Protein AF-0000000071113810 (afdb_homodimer)

InterPro domains:
  IPR002912 ACT domain [PS51671] (4-79)
  IPR004789 Acetolactate synthase, small subunit [PTHR30239] (2-157)
  IPR004789 Acetolactate synthase, small subunit [TIGR00119] (1-157)
  IPR019455 Acetolactate synthase, small subunit, C-terminal [PF10369] (85-157)
  IPR027271 Acetolactate synthase/Transcription factor NikR, C-terminal 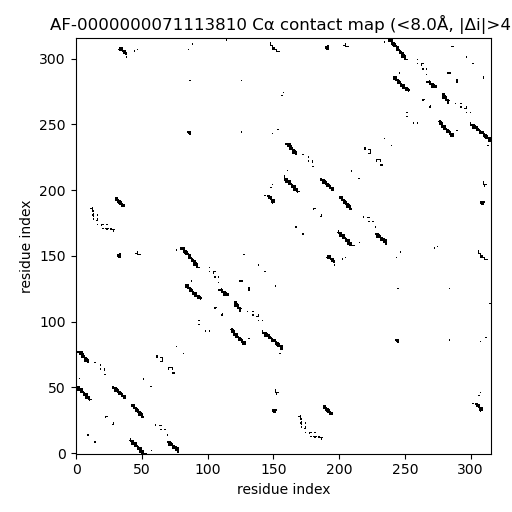[G3DSA:3.30.70.1150] (81-157)
  IPR039557 AHAS, ACT domain [cd04878] (3-75)
  IPR045865 ACT-like domain [SSF55021] (2-80)
  IPR045865 ACT-like domain [SSF55021] (80-158)
  IPR054480 Acetolactate synthase small subunit-like, ACT domain [PF22629] (10-73)

Secondary structure (DSSP, 8-state):
-EEEEEEEEE-STTHHHHHHHHHHHTTPEEEEEEEEE-SSTTEEEEEEEEE-S-HHHHHHHHHHHHTSTTEEEEEE-TTS-B--BEEEEEEEE--HHHHHHHHHHHGGGT-EEEEEETTEEEEEEEE-HHHHHHHHHHHGGG-EEEEEE---B--B--/-EEEEEEEEE-STTHHHHHHHHHHHTTPEEEEEEEEE-SSTTEEEEEEEEE-S-HHHHHHHHHHHHTSTTEEEEEE-TTS-B--BEEEEEEEE--HHHHHHHHHHHGGGT-EEEEEETTEEEEEEEE-HHHHHHHHHHHGGG-EEEEEE---B--B--

Radius of gyration: 19.16 Å; Cα contacts (8 Å, |Δi|>4): 725; chains: 2; bounding box: 51×49×45 Å

Organism: Streptococcus pneumoniae serotype 4 (strain ATCC BAA-334 / TIGR4) (NCBI:txid170187)

pLDDT: mean 95.71, std 2.31, range [76.88, 98.12]

Structure (mmCIF, N/CA/C/O backbone):
data_AF-0000000071113810-model_v1
#
loop_
_entity.id
_entity.type
_entity.pdbx_description
1 polymer 'Acetolactate synthase small subunit'
#
loop_
_atom_site.group_PDB
_atom_site.id
_atom_site.type_symbol
_atom_site.label_atom_id
_atom_site.label_alt_id
_atom_site.label_comp_id
_atom_site.label_asym_id
_atom_site.label_entity_id
_atom_site.label_seq_id
_atom_site.pdbx_PDB_ins_code
_atom_site.Cartn_x
_atom_site.Cartn_y
_atom_site.Cartn_z
_atom_site.occupancy
_atom_site.B_iso_or_equiv
_atom_site.auth_seq_id
_atom_site.auth_comp_id
_atom_site.auth_asym_id
_atom_site.auth_atom_id
_atom_site.pdbx_PDB_model_num
ATOM 1 N N . MET A 1 1 ? 11.617 -7.539 16.812 1 94.88 1 MET A N 1
ATOM 2 C CA . MET A 1 1 ? 10.977 -6.289 17.219 1 94.88 1 MET A CA 1
ATOM 3 C C . MET A 1 1 ? 10.461 -5.527 16 1 94.88 1 MET A C 1
ATOM 5 O O . MET A 1 1 ? 11.219 -5.254 15.062 1 94.88 1 MET A O 1
ATOM 9 N N . ARG A 1 2 ? 9.266 -5.16 16.031 1 96.12 2 ARG A N 1
ATOM 10 C CA . ARG A 1 2 ? 8.594 -4.527 14.898 1 96.12 2 ARG A CA 1
ATOM 11 C C . ARG A 1 2 ? 8.883 -3.031 14.859 1 96.12 2 ARG A C 1
ATOM 13 O O . ARG A 1 2 ? 8.688 -2.33 15.852 1 96.12 2 ARG A O 1
ATOM 20 N N . ARG A 1 3 ? 9.391 -2.576 13.625 1 97.81 3 ARG A N 1
ATOM 21 C CA . ARG A 1 3 ? 9.672 -1.156 13.43 1 97.81 3 ARG A CA 1
ATOM 22 C C . ARG A 1 3 ? 8.945 -0.616 12.203 1 97.81 3 ARG A C 1
ATOM 24 O O . ARG A 1 3 ? 8.867 -1.287 11.172 1 97.81 3 ARG A O 1
ATOM 31 N N . MET A 1 4 ? 8.398 0.551 12.367 1 97.94 4 MET A N 1
ATOM 32 C CA . MET A 1 4 ? 7.801 1.266 11.242 1 97.94 4 MET A CA 1
ATOM 33 C C . MET A 1 4 ? 8.641 2.475 10.852 1 97.94 4 MET A C 1
ATOM 35 O O . MET A 1 4 ? 8.68 3.473 11.578 1 97.94 4 MET A O 1
ATOM 39 N N . LEU A 1 5 ? 9.281 2.328 9.68 1 98.06 5 LEU A N 1
ATOM 40 C CA . LEU A 1 5 ? 10.133 3.396 9.172 1 98.06 5 LEU A CA 1
ATOM 41 C C . LEU A 1 5 ? 9.477 4.094 7.98 1 98.06 5 LEU A C 1
ATOM 43 O O . LEU A 1 5 ? 8.844 3.441 7.145 1 98.06 5 LEU A O 1
ATOM 47 N N . THR A 1 6 ? 9.625 5.367 7.914 1 97.81 6 THR A N 1
ATOM 48 C CA . THR A 1 6 ? 9.242 6.164 6.754 1 97.81 6 THR A CA 1
ATOM 49 C C . THR A 1 6 ? 10.453 6.891 6.172 1 97.81 6 THR A C 1
ATOM 51 O O . THR A 1 6 ? 11.359 7.285 6.91 1 97.81 6 THR A O 1
ATOM 54 N N . ALA A 1 7 ? 10.438 7.027 4.836 1 97.62 7 ALA A N 1
ATOM 55 C CA . ALA A 1 7 ? 11.562 7.707 4.199 1 97.62 7 ALA A CA 1
ATOM 56 C C . ALA A 1 7 ? 11.109 8.477 2.963 1 97.62 7 ALA A C 1
ATOM 58 O O . ALA A 1 7 ? 10.18 8.055 2.27 1 97.62 7 ALA A O 1
ATOM 59 N N . LYS A 1 8 ? 11.719 9.547 2.75 1 97.75 8 LYS A N 1
ATOM 60 C CA . LYS A 1 8 ? 11.633 10.266 1.479 1 97.75 8 LYS A CA 1
ATOM 61 C C . LYS A 1 8 ? 12.883 10.023 0.63 1 97.75 8 LYS A C 1
ATOM 63 O O . LYS A 1 8 ? 14.008 10.156 1.116 1 97.75 8 LYS A O 1
ATOM 68 N N . LEU A 1 9 ? 12.633 9.617 -0.538 1 97.44 9 LEU A N 1
ATOM 69 C CA . LEU A 1 9 ? 13.711 9.273 -1.465 1 97.44 9 LEU A CA 1
ATOM 70 C C . LEU A 1 9 ? 13.57 10.055 -2.77 1 97.44 9 LEU A C 1
ATOM 72 O O . LEU A 1 9 ? 12.461 10.438 -3.152 1 97.44 9 LEU A O 1
ATOM 76 N N . GLN A 1 10 ? 14.703 10.234 -3.43 1 97.19 10 GLN A N 1
ATOM 77 C CA . GLN A 1 10 ? 14.609 10.703 -4.809 1 97.19 10 GLN A CA 1
ATOM 78 C C . GLN A 1 10 ? 13.828 9.711 -5.672 1 97.19 10 GLN A C 1
ATOM 80 O O . GLN A 1 10 ? 14 8.5 -5.543 1 97.19 10 GLN A O 1
ATOM 85 N N . ASN A 1 11 ? 13.008 10.305 -6.508 1 94.75 11 ASN A N 1
ATOM 86 C CA . ASN A 1 11 ? 12.195 9.477 -7.387 1 94.75 11 ASN A CA 1
ATOM 87 C C . ASN A 1 11 ? 12.914 9.172 -8.695 1 94.75 11 ASN A C 1
ATOM 89 O O . ASN A 1 11 ? 12.617 9.781 -9.727 1 94.75 11 ASN A O 1
ATOM 93 N N . ARG A 1 12 ? 13.781 8.156 -8.648 1 93.12 12 ARG A N 1
ATOM 94 C CA . ARG A 1 12 ? 14.578 7.73 -9.797 1 93.12 12 ARG A CA 1
ATOM 95 C C . ARG A 1 12 ? 14.727 6.215 -9.82 1 93.12 12 ARG A C 1
ATOM 97 O O . ARG A 1 12 ? 14.594 5.555 -8.789 1 93.12 12 ARG A O 1
ATOM 104 N N . SER A 1 13 ? 14.953 5.805 -11.016 1 91.25 13 SER A N 1
ATOM 105 C CA . SER A 1 13 ? 15.156 4.367 -11.188 1 91.25 13 SER A CA 1
ATOM 106 C C . SER A 1 13 ? 16.328 3.871 -10.336 1 91.25 13 SER A C 1
ATOM 108 O O . SER A 1 13 ? 17.359 4.535 -10.242 1 91.25 13 SER A O 1
ATOM 110 N N . GLY A 1 14 ? 16.094 2.826 -9.664 1 93.12 14 GLY A N 1
ATOM 111 C CA . GLY A 1 14 ? 17.188 2.182 -8.953 1 93.12 14 GLY A CA 1
ATOM 112 C C . GLY A 1 14 ? 17.234 2.551 -7.48 1 93.12 14 GLY A C 1
ATOM 113 O O . GLY A 1 14 ? 17.875 1.862 -6.684 1 93.12 14 GLY A O 1
ATOM 114 N N . VAL A 1 15 ? 16.578 3.592 -7.078 1 95.62 15 VAL A N 1
ATOM 115 C CA . VAL A 1 15 ? 16.672 4.09 -5.707 1 95.62 15 VAL A CA 1
ATOM 116 C C . VAL A 1 15 ? 16.016 3.092 -4.754 1 95.62 15 VAL A C 1
ATOM 118 O O . VAL A 1 15 ? 16.594 2.766 -3.709 1 95.62 15 VAL A O 1
ATOM 121 N N . LEU A 1 16 ? 14.867 2.574 -5.145 1 94.88 16 LEU A N 1
ATOM 122 C CA . LEU A 1 16 ? 14.203 1.592 -4.293 1 94.88 16 LEU A CA 1
ATOM 123 C C . LEU A 1 16 ? 15.094 0.369 -4.082 1 94.88 16 LEU A C 1
ATOM 125 O O . LEU A 1 16 ? 15.188 -0.154 -2.969 1 94.88 16 LEU A O 1
ATOM 129 N N . ASN A 1 17 ? 15.727 -0.07 -5.098 1 95.5 17 ASN A N 1
ATOM 130 C CA . ASN A 1 17 ? 16.562 -1.257 -5.016 1 95.5 17 ASN A CA 1
ATOM 131 C C . ASN A 1 17 ? 17.766 -1.029 -4.094 1 95.5 17 ASN A C 1
ATOM 133 O O . ASN A 1 17 ? 18.125 -1.906 -3.305 1 95.5 17 ASN A O 1
ATOM 137 N N . ARG A 1 18 ? 18.359 0.118 -4.234 1 95.38 18 ARG A N 1
ATOM 138 C CA . ARG A 1 18 ? 19.453 0.441 -3.328 1 95.38 18 ARG A CA 1
ATOM 139 C C . ARG A 1 18 ? 18.969 0.521 -1.886 1 95.38 18 ARG A C 1
ATOM 141 O O . ARG A 1 18 ? 19.625 0.034 -0.971 1 95.38 18 ARG A O 1
ATOM 148 N N . PHE A 1 19 ? 17.844 1.027 -1.694 1 96.5 19 PHE A N 1
ATOM 149 C CA . PHE A 1 19 ? 17.234 1.167 -0.375 1 96.5 19 PHE A CA 1
ATOM 150 C C . PHE A 1 19 ? 16.984 -0.199 0.251 1 96.5 19 PHE A C 1
ATOM 152 O O . PHE A 1 19 ? 17.422 -0.471 1.365 1 96.5 19 PHE A O 1
ATOM 159 N N . THR A 1 20 ? 16.312 -1.069 -0.488 1 95.69 20 THR A N 1
ATOM 160 C CA . THR A 1 20 ? 15.977 -2.387 0.049 1 95.69 20 THR A CA 1
ATOM 161 C C . THR A 1 20 ? 17.234 -3.262 0.132 1 95.69 20 THR A C 1
ATOM 163 O O . THR A 1 20 ? 17.25 -4.246 0.872 1 95.69 20 THR A O 1
ATOM 166 N N . GLY A 1 21 ? 18.234 -2.906 -0.62 1 96.38 21 GLY A N 1
ATOM 167 C CA . GLY A 1 21 ? 19.5 -3.619 -0.56 1 96.38 21 GLY A CA 1
ATOM 168 C C . GLY A 1 21 ? 20.141 -3.584 0.816 1 96.38 21 GLY A C 1
ATOM 169 O O . GLY A 1 21 ? 20.719 -4.578 1.267 1 96.38 21 GLY A O 1
ATOM 170 N N . VAL A 1 22 ? 20 -2.457 1.448 1 96.38 22 VAL A N 1
ATOM 171 C CA . VAL A 1 22 ? 20.562 -2.301 2.789 1 96.38 22 VAL A CA 1
ATOM 172 C C . VAL A 1 22 ? 19.906 -3.305 3.738 1 96.38 22 VAL A C 1
ATOM 174 O O . VAL A 1 22 ? 20.594 -3.934 4.551 1 96.38 22 VAL A O 1
ATOM 177 N N . LEU A 1 23 ? 18.609 -3.498 3.627 1 95.81 23 LEU A N 1
ATOM 178 C CA . LEU A 1 23 ? 17.859 -4.43 4.469 1 95.81 23 LEU A CA 1
ATOM 179 C C . LEU A 1 23 ? 18.219 -5.871 4.121 1 95.81 23 LEU A C 1
ATOM 181 O O . LEU A 1 23 ? 18.391 -6.703 5.012 1 95.81 23 LEU A O 1
ATOM 185 N N . SER A 1 24 ? 18.328 -6.086 2.85 1 95.31 24 SER A N 1
ATOM 186 C CA . SER A 1 24 ? 18.609 -7.434 2.373 1 95.31 24 SER A CA 1
ATOM 187 C C . SER A 1 24 ? 19.969 -7.918 2.863 1 95.31 24 SER A C 1
ATOM 189 O O . SER A 1 24 ? 20.109 -9.055 3.318 1 95.31 24 SER A O 1
ATOM 191 N N . ARG A 1 25 ? 21.016 -7.109 2.84 1 95.06 25 ARG A N 1
ATOM 192 C CA . ARG A 1 25 ? 22.359 -7.465 3.256 1 95.06 25 ARG A CA 1
ATOM 193 C C . ARG A 1 25 ? 22.406 -7.797 4.746 1 95.06 25 ARG A C 1
ATOM 195 O O . ARG A 1 25 ? 23.234 -8.602 5.18 1 95.06 25 ARG A O 1
ATOM 202 N N . ARG A 1 26 ? 21.469 -7.262 5.445 1 94.38 26 ARG A N 1
ATOM 203 C CA . ARG A 1 26 ? 21.422 -7.477 6.887 1 94.38 26 ARG A CA 1
ATOM 204 C C . ARG A 1 26 ? 20.438 -8.586 7.25 1 94.38 26 ARG A C 1
ATOM 206 O O . ARG A 1 26 ? 20.219 -8.859 8.43 1 94.38 26 ARG A O 1
ATOM 213 N N . GLN A 1 27 ? 19.812 -9.141 6.219 1 94.81 27 GLN A N 1
ATOM 214 C CA . GLN A 1 27 ? 18.859 -10.234 6.379 1 94.81 27 GLN A CA 1
ATOM 215 C C . GLN A 1 27 ? 17.672 -9.812 7.254 1 94.81 27 GLN A C 1
ATOM 217 O O . GLN A 1 27 ? 17.219 -10.578 8.102 1 94.81 27 GLN A O 1
ATOM 222 N N . VAL A 1 28 ? 17.328 -8.578 7.09 1 94.5 28 VAL A N 1
ATOM 223 C CA . VAL A 1 28 ? 16.172 -8.047 7.809 1 94.5 28 VAL A CA 1
ATOM 224 C C . VAL A 1 28 ? 14.891 -8.398 7.059 1 94.5 28 VAL A C 1
ATOM 226 O O . VAL A 1 28 ? 14.797 -8.195 5.848 1 94.5 28 VAL A O 1
ATOM 229 N N . ASN A 1 29 ? 13.969 -8.883 7.797 1 91.31 29 ASN A N 1
ATOM 230 C CA . ASN A 1 29 ? 12.688 -9.234 7.199 1 91.31 29 ASN A CA 1
ATOM 231 C C . ASN A 1 29 ? 11.805 -8.008 7.004 1 91.31 29 ASN A C 1
ATOM 233 O O . ASN A 1 29 ? 11.672 -7.18 7.91 1 91.31 29 ASN A O 1
ATOM 237 N N . ILE A 1 30 ? 11.25 -7.922 5.836 1 94.5 30 ILE A N 1
ATOM 238 C CA . ILE A 1 30 ? 10.305 -6.859 5.523 1 94.5 30 ILE A CA 1
ATOM 239 C C . ILE A 1 30 ? 8.875 -7.398 5.586 1 94.5 30 ILE A C 1
ATOM 241 O O . ILE A 1 30 ? 8.516 -8.297 4.82 1 94.5 30 ILE A O 1
ATOM 245 N N . GLU A 1 31 ? 8.102 -6.867 6.422 1 92.56 31 GLU A N 1
ATOM 246 C CA . GLU A 1 31 ? 6.715 -7.289 6.582 1 92.56 31 GLU A CA 1
ATOM 247 C C . GLU A 1 31 ? 5.801 -6.562 5.605 1 92.56 31 GLU A C 1
ATOM 249 O O . GLU A 1 31 ? 4.82 -7.137 5.121 1 92.56 31 GLU A O 1
ATOM 254 N N . SER A 1 32 ? 6.152 -5.363 5.375 1 94.75 32 SER A N 1
ATOM 255 C CA . SER A 1 32 ? 5.305 -4.488 4.57 1 94.75 32 SER A CA 1
ATOM 256 C C . SER A 1 32 ? 6.117 -3.363 3.936 1 94.75 32 SER A C 1
ATOM 258 O O . SER A 1 32 ? 7.02 -2.809 4.57 1 94.75 32 SER A O 1
ATOM 260 N N . ILE A 1 33 ? 5.824 -3.07 2.684 1 96.25 33 ILE A N 1
ATOM 261 C CA . ILE A 1 33 ? 6.422 -1.901 2.049 1 96.25 33 ILE A CA 1
ATOM 262 C C . ILE A 1 33 ? 5.383 -1.196 1.181 1 96.25 33 ILE A C 1
ATOM 264 O O . ILE A 1 33 ? 4.57 -1.85 0.521 1 96.25 33 ILE A O 1
ATOM 268 N N . SER A 1 34 ? 5.391 0.061 1.216 1 96.5 34 SER A N 1
ATOM 269 C CA . SER A 1 34 ? 4.578 0.898 0.338 1 96.5 34 SER A CA 1
ATOM 270 C C . SER A 1 34 ? 5.375 2.09 -0.181 1 96.5 34 SER A C 1
ATOM 272 O O . SER A 1 34 ? 6.137 2.709 0.567 1 96.5 34 SER A O 1
ATOM 274 N N . VAL A 1 35 ? 5.238 2.316 -1.433 1 96 35 VAL A N 1
ATOM 275 C CA . VAL A 1 35 ? 5.891 3.457 -2.066 1 96 35 VAL A CA 1
ATOM 276 C C . VAL A 1 35 ? 4.871 4.238 -2.895 1 96 35 VAL A C 1
ATOM 278 O O . VAL A 1 35 ? 4.062 3.648 -3.613 1 96 35 VAL A O 1
ATOM 281 N N . GLY A 1 36 ? 4.961 5.496 -2.77 1 93.44 36 GLY A N 1
ATOM 282 C CA . GLY A 1 36 ? 4.094 6.355 -3.564 1 93.44 36 GLY A CA 1
ATOM 283 C C . GLY A 1 36 ? 4.652 7.754 -3.748 1 93.44 36 GLY A C 1
ATOM 284 O O . GLY A 1 36 ? 5.574 8.156 -3.037 1 93.44 36 GLY A O 1
ATOM 285 N N . ALA A 1 37 ? 3.986 8.438 -4.598 1 92.88 37 ALA A N 1
ATOM 286 C CA . ALA A 1 37 ? 4.402 9.805 -4.898 1 92.88 37 ALA A CA 1
ATOM 287 C C . ALA A 1 37 ? 4.059 10.75 -3.752 1 92.88 37 ALA A C 1
ATOM 289 O O . ALA A 1 37 ? 3.137 10.484 -2.977 1 92.88 37 ALA A O 1
ATOM 290 N N . THR A 1 38 ? 4.844 11.812 -3.633 1 94 38 THR A N 1
ATOM 291 C CA . THR A 1 38 ? 4.555 12.898 -2.707 1 94 38 THR A CA 1
ATOM 292 C C . THR A 1 38 ? 4.039 14.125 -3.457 1 94 38 THR A C 1
ATOM 294 O O . THR A 1 38 ? 3.639 14.023 -4.617 1 94 38 THR A O 1
ATOM 297 N N . GLU A 1 39 ? 3.922 15.164 -2.709 1 89.19 39 GLU A N 1
ATOM 298 C CA . GLU A 1 39 ? 3.529 16.422 -3.34 1 89.19 39 GLU A CA 1
ATOM 299 C C . GLU A 1 39 ? 4.605 16.922 -4.301 1 89.19 39 GLU A C 1
ATOM 301 O O . GLU A 1 39 ? 4.328 17.734 -5.188 1 89.19 39 GLU A O 1
ATOM 306 N N . ASP A 1 40 ? 5.848 16.547 -4.07 1 93.31 40 ASP A N 1
ATOM 307 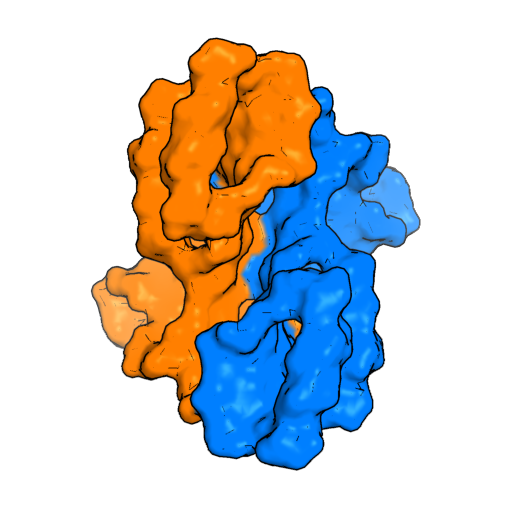C CA . ASP A 1 40 ? 6.973 16.812 -4.957 1 93.31 40 ASP A CA 1
ATOM 308 C C . ASP A 1 40 ? 7.211 15.641 -5.91 1 93.31 40 ASP A C 1
ATOM 310 O O . ASP A 1 40 ? 7.57 14.547 -5.48 1 93.31 40 ASP A O 1
ATOM 314 N N . PRO A 1 41 ? 7.043 15.859 -7.227 1 90.5 41 PRO A N 1
ATOM 315 C CA . PRO A 1 41 ? 7.172 14.766 -8.195 1 90.5 41 PRO A CA 1
ATOM 316 C C . PRO A 1 41 ? 8.578 14.164 -8.219 1 90.5 41 PRO A C 1
ATOM 318 O O . PRO A 1 41 ? 8.773 13.07 -8.758 1 90.5 41 PRO A O 1
ATOM 321 N N . ASN A 1 42 ? 9.555 14.781 -7.637 1 95.56 42 ASN A N 1
ATOM 322 C CA . ASN A 1 42 ? 10.93 14.297 -7.629 1 95.56 42 ASN A CA 1
ATOM 323 C C . ASN A 1 42 ? 11.242 13.5 -6.367 1 95.56 42 ASN A C 1
ATOM 325 O O . ASN A 1 42 ? 12.359 13.023 -6.188 1 95.56 42 ASN A O 1
ATOM 329 N N . VAL A 1 43 ? 10.219 13.359 -5.555 1 96.88 43 VAL A N 1
ATOM 330 C CA . VAL A 1 43 ? 10.406 12.688 -4.27 1 96.88 43 VAL A CA 1
ATOM 331 C C . VAL A 1 43 ? 9.336 11.617 -4.082 1 96.88 43 VAL A C 1
ATOM 333 O O . VAL A 1 43 ? 8.156 11.852 -4.344 1 96.88 43 VAL A O 1
ATOM 336 N N . SER A 1 44 ? 9.703 10.461 -3.736 1 96.44 44 SER A N 1
ATOM 337 C CA . SER A 1 44 ? 8.789 9.391 -3.33 1 96.44 44 SER A CA 1
ATOM 338 C C . SER A 1 44 ? 8.867 9.141 -1.827 1 96.44 44 SER A C 1
ATOM 340 O O . SER A 1 44 ? 9.867 9.469 -1.188 1 96.44 44 SER A O 1
ATOM 342 N N . ARG A 1 45 ? 7.828 8.68 -1.337 1 97.12 45 ARG A N 1
ATOM 343 C CA . ARG A 1 45 ? 7.805 8.297 0.069 1 97.12 45 ARG A CA 1
ATOM 344 C C . ARG A 1 45 ? 7.648 6.785 0.217 1 97.12 45 ARG A C 1
ATOM 346 O O . ARG A 1 45 ? 6.832 6.168 -0.471 1 97.12 45 ARG A O 1
ATOM 353 N N . ILE A 1 46 ? 8.414 6.246 1.105 1 97.31 46 ILE A N 1
ATOM 354 C CA . ILE A 1 46 ? 8.375 4.816 1.391 1 97.31 46 ILE A CA 1
ATOM 355 C C . ILE A 1 46 ? 8.008 4.594 2.855 1 97.31 46 ILE A C 1
ATOM 357 O O . ILE A 1 46 ? 8.422 5.355 3.73 1 97.31 46 ILE A O 1
ATOM 361 N N . THR A 1 47 ? 7.184 3.695 3.107 1 97.94 47 THR A N 1
ATOM 362 C CA . THR A 1 47 ? 6.945 3.15 4.441 1 97.94 47 THR A CA 1
ATOM 363 C C . THR A 1 47 ? 7.301 1.666 4.488 1 97.94 47 THR A C 1
ATOM 365 O O . THR A 1 47 ? 6.855 0.889 3.639 1 97.94 47 THR A O 1
ATOM 368 N N . ILE A 1 48 ? 8.094 1.323 5.453 1 97.25 48 ILE A N 1
ATOM 369 C CA . ILE A 1 48 ? 8.477 -0.078 5.574 1 97.25 48 ILE A CA 1
ATOM 370 C C . ILE A 1 48 ? 8.281 -0.545 7.016 1 97.25 48 ILE A C 1
ATOM 372 O O . ILE A 1 48 ? 8.516 0.213 7.957 1 97.25 48 ILE A O 1
ATOM 376 N N . ILE A 1 49 ? 7.73 -1.643 7.148 1 97.06 49 ILE A N 1
ATOM 377 C CA . ILE A 1 49 ? 7.648 -2.33 8.438 1 97.06 49 ILE A CA 1
ATOM 378 C C . ILE A 1 49 ? 8.602 -3.521 8.445 1 97.06 49 ILE A C 1
ATOM 380 O O . ILE A 1 49 ? 8.492 -4.418 7.602 1 97.06 49 ILE A O 1
ATOM 384 N N . ILE A 1 50 ? 9.469 -3.49 9.383 1 96.88 50 ILE A N 1
ATOM 385 C CA . ILE A 1 50 ? 10.5 -4.527 9.438 1 96.88 50 ILE A CA 1
ATOM 386 C C . ILE A 1 50 ? 10.531 -5.148 10.836 1 96.88 50 ILE A C 1
ATOM 388 O O . ILE A 1 50 ? 9.984 -4.582 11.789 1 96.88 50 ILE A O 1
ATOM 392 N N . ASP A 1 51 ? 11.047 -6.293 10.852 1 96.06 51 ASP A N 1
ATOM 393 C CA . ASP A 1 51 ? 11.32 -6.977 12.117 1 96.06 51 ASP A CA 1
ATOM 394 C C . ASP A 1 51 ? 12.82 -7.102 12.359 1 96.06 51 ASP A C 1
ATOM 396 O O . ASP A 1 51 ? 13.531 -7.73 11.578 1 96.06 51 ASP A O 1
ATOM 400 N N . VAL A 1 52 ? 13.266 -6.477 13.43 1 96.5 52 VAL A N 1
ATOM 401 C CA . VAL A 1 52 ? 14.695 -6.469 13.719 1 96.5 52 VAL A CA 1
ATOM 402 C C . VAL A 1 52 ? 14.953 -7.141 15.07 1 96.5 52 VAL A C 1
ATOM 404 O O . VAL A 1 52 ? 14.031 -7.312 15.867 1 96.5 52 VAL A O 1
ATOM 407 N N . ALA A 1 53 ? 16.219 -7.484 15.258 1 95.38 53 ALA A N 1
ATOM 408 C CA . ALA A 1 53 ? 16.578 -8.25 16.453 1 95.38 53 ALA A CA 1
ATOM 409 C C . ALA A 1 53 ? 16.766 -7.328 17.656 1 95.38 53 ALA A C 1
ATOM 411 O O . ALA A 1 53 ? 16.656 -7.762 18.797 1 95.38 53 ALA A O 1
ATOM 412 N N . SER A 1 54 ? 17.109 -6.055 17.484 1 96.19 54 SER A N 1
ATOM 413 C CA . SER A 1 54 ? 17.422 -5.148 18.578 1 96.19 54 SER A CA 1
ATOM 414 C C . SER A 1 54 ? 17.297 -3.691 18.141 1 96.19 54 SER A C 1
ATOM 416 O O . SER A 1 54 ? 17.234 -3.398 16.938 1 96.19 54 SER A O 1
ATOM 418 N N . HIS A 1 55 ? 17.328 -2.879 19.172 1 96.25 55 HIS A N 1
ATOM 419 C CA . HIS A 1 55 ? 17.344 -1.444 18.906 1 96.25 55 HIS A CA 1
ATOM 420 C C . HIS A 1 55 ? 18.641 -1.028 18.219 1 96.25 55 HIS A C 1
ATOM 422 O O . HIS A 1 55 ? 18.625 -0.15 17.344 1 96.25 55 HIS A O 1
ATOM 428 N N . ASP A 1 56 ? 19.656 -1.643 18.531 1 97 56 ASP A N 1
ATOM 429 C CA . ASP A 1 56 ? 20.938 -1.339 17.906 1 97 56 ASP A CA 1
ATOM 430 C C . ASP A 1 56 ? 20.891 -1.632 16.406 1 97 56 ASP A C 1
ATOM 432 O O . ASP A 1 56 ? 21.453 -0.884 15.602 1 97 56 ASP A O 1
ATOM 436 N N . GLU A 1 57 ? 20.203 -2.674 16.078 1 96.88 57 GLU A N 1
ATOM 437 C CA . GLU A 1 57 ? 20.125 -3.059 14.672 1 96.88 57 GLU A CA 1
ATOM 438 C C . GLU A 1 57 ? 19.375 -2.01 13.852 1 96.88 57 GLU A C 1
ATOM 440 O O . GLU A 1 57 ? 19.812 -1.646 12.75 1 96.88 57 GLU A O 1
ATOM 445 N N . VAL A 1 58 ? 18.297 -1.526 14.344 1 97.31 58 VAL A N 1
ATOM 446 C CA . VAL A 1 58 ? 17.516 -0.526 13.609 1 97.31 58 VAL A CA 1
ATOM 447 C C . VAL A 1 58 ? 18.328 0.768 13.508 1 97.31 58 VAL A C 1
ATOM 449 O O . VAL A 1 58 ? 18.281 1.45 12.477 1 97.31 58 VAL A O 1
ATOM 452 N N . GLU A 1 59 ? 19.062 1.073 14.539 1 97.5 59 GLU A N 1
ATOM 453 C CA . GLU A 1 59 ? 19.906 2.26 14.5 1 97.5 59 GLU A CA 1
ATOM 454 C C . GLU A 1 59 ? 20.969 2.148 13.398 1 97.5 59 GLU A C 1
ATOM 456 O O . GLU A 1 59 ? 21.234 3.121 12.695 1 97.5 59 GLU A O 1
ATOM 461 N N . GLN A 1 60 ? 21.531 1.003 13.273 1 97.5 60 GLN A N 1
ATOM 462 C CA . GLN A 1 60 ? 22.531 0.767 12.234 1 97.5 60 GLN A CA 1
ATOM 463 C C . GLN A 1 60 ? 21.906 0.867 10.844 1 97.5 60 GLN A C 1
ATOM 465 O O . GLN A 1 60 ? 22.516 1.429 9.922 1 97.5 60 GLN A O 1
ATOM 470 N N . ILE A 1 61 ? 20.734 0.326 10.711 1 97.69 61 ILE A N 1
ATOM 471 C CA . ILE A 1 61 ? 20.016 0.369 9.438 1 97.69 61 ILE A CA 1
ATOM 472 C C . ILE A 1 61 ? 19.766 1.82 9.039 1 97.69 61 ILE A C 1
ATOM 474 O O . ILE A 1 61 ? 20.047 2.219 7.91 1 97.69 61 ILE A O 1
ATOM 478 N N . ILE A 1 62 ? 19.281 2.58 9.984 1 98.12 62 ILE A N 1
ATOM 479 C CA . ILE A 1 62 ? 18.953 3.982 9.727 1 98.12 62 ILE A CA 1
ATOM 480 C C . ILE A 1 62 ? 20.234 4.738 9.359 1 98.12 62 ILE A C 1
ATOM 482 O O . ILE A 1 62 ? 20.234 5.543 8.422 1 98.12 62 ILE A O 1
ATOM 486 N N . LYS A 1 63 ? 21.297 4.461 10.047 1 97.81 63 LYS A N 1
ATOM 487 C CA . LYS A 1 63 ? 22.578 5.102 9.758 1 97.81 63 LYS A CA 1
ATOM 488 C C . LYS A 1 63 ? 23.031 4.793 8.336 1 97.81 63 LYS A C 1
ATOM 490 O O . LYS A 1 63 ? 23.469 5.691 7.613 1 97.81 63 LYS A O 1
ATOM 495 N N . GLN A 1 64 ? 22.984 3.553 7.938 1 97.69 64 GLN A N 1
ATOM 496 C CA . GLN A 1 64 ? 23.391 3.139 6.602 1 97.69 64 GLN A CA 1
ATOM 497 C C . GLN A 1 64 ? 22.516 3.771 5.531 1 97.69 64 GLN A C 1
ATOM 499 O O . GLN A 1 64 ? 23 4.191 4.48 1 97.69 64 GLN A O 1
ATOM 504 N N . LEU A 1 65 ? 21.188 3.854 5.77 1 97.75 65 LEU A N 1
ATOM 505 C CA . LEU A 1 65 ? 20.25 4.438 4.816 1 97.75 65 LEU A CA 1
ATOM 506 C C . LEU A 1 65 ? 20.484 5.938 4.668 1 97.75 65 LEU A C 1
ATOM 508 O O . LEU A 1 65 ? 20.406 6.477 3.564 1 97.75 65 LEU A O 1
ATOM 512 N N . ASN A 1 66 ? 20.859 6.543 5.781 1 97 66 ASN A N 1
ATOM 513 C CA . ASN A 1 66 ? 21.125 7.98 5.766 1 97 66 ASN A CA 1
ATOM 514 C C . ASN A 1 66 ? 22.359 8.32 4.941 1 97 66 ASN A C 1
ATOM 516 O O . ASN A 1 66 ? 22.5 9.453 4.469 1 97 66 ASN A O 1
ATOM 520 N N . ARG A 1 67 ? 23.172 7.395 4.707 1 96.12 67 ARG A N 1
ATOM 521 C CA . ARG A 1 67 ? 24.391 7.625 3.953 1 96.12 67 ARG A CA 1
ATOM 522 C C . ARG A 1 67 ? 24.141 7.5 2.453 1 96.12 67 ARG A C 1
ATOM 524 O O . ARG A 1 67 ? 25 7.875 1.646 1 96.12 67 ARG A O 1
ATOM 531 N N . GLN A 1 68 ? 23 6.965 2.119 1 95.75 68 GLN A N 1
ATOM 532 C CA . GLN A 1 68 ? 22.688 6.832 0.698 1 95.75 68 GLN A CA 1
ATOM 533 C C . GLN A 1 68 ? 22.375 8.188 0.075 1 95.75 68 GLN A C 1
ATOM 535 O O . GLN A 1 68 ? 21.562 8.945 0.607 1 95.75 68 GLN A O 1
ATOM 540 N N . ILE A 1 69 ? 22.859 8.445 -1.038 1 95.44 69 ILE A N 1
ATOM 541 C CA . ILE A 1 69 ? 22.781 9.75 -1.698 1 95.44 69 ILE A CA 1
ATOM 542 C C . ILE A 1 69 ? 21.328 10.086 -2.01 1 95.44 69 ILE A C 1
ATOM 544 O O . ILE A 1 69 ? 20.922 11.25 -1.952 1 95.44 69 ILE A O 1
ATOM 548 N N . ASP A 1 70 ? 20.531 9.086 -2.316 1 96.5 70 ASP A N 1
ATOM 549 C CA . ASP A 1 70 ? 19.172 9.328 -2.797 1 96.5 70 ASP A CA 1
ATOM 550 C C . ASP A 1 70 ? 18.172 9.375 -1.638 1 96.5 70 ASP A C 1
ATOM 552 O O . ASP A 1 70 ? 16.969 9.57 -1.849 1 96.5 70 ASP A O 1
ATOM 556 N N . VAL A 1 71 ? 18.656 9.195 -0.373 1 97.88 71 VAL A N 1
ATOM 557 C CA . VAL A 1 71 ? 17.797 9.266 0.807 1 97.88 71 VAL A CA 1
ATOM 558 C C . VAL A 1 71 ? 17.781 10.695 1.347 1 97.88 71 VAL A C 1
ATOM 560 O O . VAL A 1 71 ? 18.828 11.242 1.71 1 97.88 71 VAL A O 1
ATOM 563 N N . ILE A 1 72 ? 16.641 11.25 1.284 1 97.56 72 ILE A N 1
ATOM 564 C CA . ILE A 1 72 ? 16.484 12.625 1.759 1 97.56 72 ILE A CA 1
ATOM 565 C C . ILE A 1 72 ? 16.312 12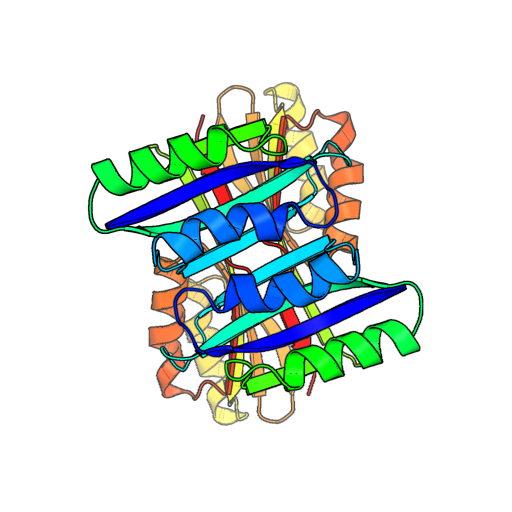.625 3.277 1 97.56 72 ILE A C 1
ATOM 567 O O . ILE A 1 72 ? 16.953 13.422 3.975 1 97.56 72 ILE A O 1
ATOM 571 N N . ARG A 1 73 ? 15.461 11.68 3.799 1 96.38 73 ARG A N 1
ATOM 572 C CA . ARG A 1 73 ? 15.203 11.578 5.234 1 96.38 73 ARG A CA 1
ATOM 573 C C . ARG A 1 73 ? 14.609 10.227 5.59 1 96.38 73 ARG A C 1
ATOM 575 O O . ARG A 1 73 ? 13.797 9.68 4.84 1 96.38 73 ARG A O 1
ATOM 582 N N . ILE A 1 74 ? 14.984 9.758 6.777 1 97.5 74 ILE A N 1
ATOM 583 C CA . ILE A 1 74 ? 14.398 8.539 7.332 1 97.5 74 ILE A CA 1
ATOM 584 C C . ILE A 1 74 ? 13.953 8.789 8.773 1 97.5 74 ILE A C 1
ATOM 586 O O . ILE A 1 74 ? 14.648 9.469 9.531 1 97.5 74 ILE A O 1
ATOM 590 N N . ARG A 1 75 ? 12.844 8.234 9.086 1 96.81 75 ARG A N 1
ATOM 591 C CA . ARG A 1 75 ? 12.312 8.352 10.438 1 96.81 75 ARG A CA 1
ATOM 592 C C . ARG A 1 75 ? 11.781 7.016 10.938 1 96.81 75 ARG A C 1
ATOM 594 O O . ARG A 1 75 ? 11.125 6.285 10.195 1 96.81 75 ARG A O 1
ATOM 601 N N . ASP A 1 76 ? 12.156 6.695 12.109 1 97.88 76 ASP A N 1
ATOM 602 C CA . ASP A 1 76 ? 11.492 5.625 12.844 1 97.88 76 ASP A CA 1
ATOM 603 C C . ASP A 1 76 ? 10.336 6.172 13.68 1 97.88 76 ASP A C 1
ATOM 605 O O . ASP A 1 76 ? 10.555 6.828 14.703 1 97.88 76 ASP A O 1
ATOM 609 N N . ILE A 1 77 ? 9.148 5.809 13.234 1 97.06 77 ILE A N 1
ATOM 610 C CA . ILE A 1 77 ? 8.016 6.453 13.898 1 97.06 77 ILE A CA 1
ATOM 611 C C . ILE A 1 77 ? 7.344 5.469 14.852 1 97.06 77 ILE A C 1
ATOM 613 O O . ILE A 1 77 ? 6.266 5.746 15.383 1 97.06 77 ILE A O 1
ATOM 617 N N . THR A 1 78 ? 7.941 4.379 15.102 1 96.56 78 THR A N 1
ATOM 618 C CA . THR A 1 78 ? 7.367 3.26 15.844 1 96.56 78 THR A CA 1
ATOM 619 C C . THR A 1 78 ? 6.898 3.703 17.219 1 96.56 78 THR A C 1
ATOM 621 O O . THR A 1 78 ? 5.793 3.369 17.656 1 96.56 78 THR A O 1
ATOM 624 N N . ASP A 1 79 ? 7.695 4.457 17.859 1 95.44 79 ASP A N 1
ATOM 625 C CA . ASP A 1 79 ? 7.434 4.738 19.281 1 95.44 79 ASP A CA 1
ATOM 626 C C . ASP A 1 79 ? 6.77 6.105 19.453 1 95.44 79 ASP A C 1
ATOM 628 O O . ASP A 1 79 ? 6.68 6.617 20.562 1 95.44 79 ASP A O 1
ATOM 632 N N . LYS A 1 80 ? 6.324 6.727 18.422 1 95.44 80 LYS A N 1
ATOM 633 C CA . LYS A 1 80 ? 5.559 7.969 18.422 1 95.44 80 LYS A CA 1
ATOM 634 C C . LYS A 1 80 ? 4.098 7.715 18.062 1 95.44 80 LYS A C 1
ATOM 636 O O . LYS A 1 80 ? 3.793 6.824 17.266 1 95.44 80 LYS A O 1
ATOM 641 N N . PRO A 1 81 ? 3.264 8.492 18.719 1 95 81 PRO A N 1
ATOM 642 C CA . PRO A 1 81 ? 1.892 8.375 18.234 1 95 81 PRO A CA 1
ATOM 643 C C . PRO A 1 81 ? 1.794 8.578 16.719 1 95 81 PRO A C 1
ATOM 645 O O . PRO A 1 81 ? 2.295 9.57 16.188 1 95 81 PRO A O 1
ATOM 648 N N . HIS A 1 82 ? 1.21 7.562 15.984 1 95.81 82 HIS A N 1
ATOM 649 C CA . HIS A 1 82 ? 1.176 7.652 14.531 1 95.81 82 HIS A CA 1
ATOM 650 C C . HIS A 1 82 ? -0.044 6.938 13.961 1 95.81 82 HIS A C 1
ATOM 652 O O . HIS A 1 82 ? -0.675 6.133 14.656 1 95.81 82 HIS A O 1
ATOM 658 N N . LEU A 1 83 ? -0.328 7.312 12.797 1 95.25 83 LEU A N 1
ATOM 659 C CA . LEU A 1 83 ? -1.326 6.617 11.992 1 95.25 83 LEU A CA 1
ATOM 660 C C . LEU A 1 83 ? -0.687 5.492 11.188 1 95.25 83 LEU A C 1
ATOM 662 O O . LEU A 1 83 ? 0.407 5.66 10.641 1 95.25 83 LEU A O 1
ATOM 666 N N . GLU A 1 84 ? -1.302 4.363 11.117 1 96.75 84 GLU A N 1
ATOM 667 C CA . GLU A 1 84 ? -0.96 3.225 10.273 1 96.75 84 GLU A CA 1
ATOM 668 C C . GLU A 1 84 ? -2.18 2.721 9.508 1 96.75 84 GLU A C 1
ATOM 670 O O . GLU A 1 84 ? -3.18 2.324 10.109 1 96.75 84 GLU A O 1
ATOM 675 N N . ARG A 1 85 ? -2.117 2.82 8.148 1 97.31 85 ARG A N 1
ATOM 676 C CA . ARG A 1 85 ? -3.273 2.455 7.336 1 97.31 85 ARG A CA 1
ATOM 677 C C . ARG A 1 85 ? -2.859 1.585 6.156 1 97.31 85 ARG A C 1
ATOM 679 O O . ARG A 1 85 ? -1.833 1.837 5.52 1 97.31 85 ARG A O 1
ATOM 686 N N . GLU A 1 86 ? -3.559 0.617 5.902 1 97.44 86 GLU A N 1
ATOM 687 C CA . GLU A 1 86 ? -3.432 -0.204 4.703 1 97.44 86 GLU A CA 1
ATOM 688 C C . GLU A 1 86 ? -4.801 -0.578 4.141 1 97.44 86 GLU A C 1
ATOM 690 O O . GLU A 1 86 ? -5.816 -0.451 4.832 1 97.44 86 GLU A O 1
ATOM 695 N N . VAL A 1 87 ? -4.844 -0.914 2.953 1 97.25 87 VAL A N 1
ATOM 696 C CA . VAL A 1 87 ? -6.02 -1.521 2.344 1 97.25 87 VAL A CA 1
ATOM 697 C C . VAL A 1 87 ? -5.797 -3.02 2.166 1 97.25 87 VAL A C 1
ATOM 699 O O . VAL A 1 87 ? -4.723 -3.447 1.733 1 97.25 87 VAL A O 1
ATOM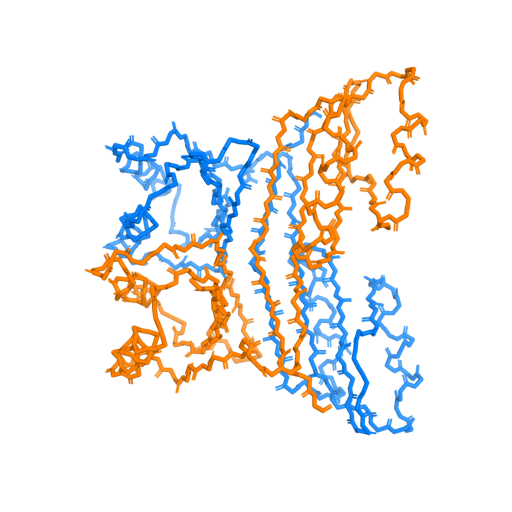 702 N N . ILE A 1 88 ? -6.789 -3.773 2.529 1 97.56 88 ILE A N 1
ATOM 703 C CA . ILE A 1 88 ? -6.781 -5.203 2.252 1 97.56 88 ILE A CA 1
ATOM 704 C C . ILE A 1 88 ? -7.977 -5.566 1.375 1 97.56 88 ILE A C 1
ATOM 706 O O . ILE A 1 88 ? -9.086 -5.086 1.6 1 97.56 88 ILE A O 1
ATOM 710 N N . LEU A 1 89 ? -7.695 -6.273 0.336 1 97.69 89 LEU A N 1
ATOM 711 C CA . LEU A 1 89 ? -8.711 -6.898 -0.503 1 97.69 89 LEU A CA 1
ATOM 712 C C . LEU A 1 89 ? -8.766 -8.406 -0.261 1 97.69 89 LEU A C 1
ATOM 714 O O . LEU A 1 89 ? -7.727 -9.07 -0.237 1 97.69 89 LEU A O 1
ATOM 718 N N . VAL A 1 90 ? -9.953 -8.883 -0.11 1 97.5 90 VAL A N 1
ATOM 719 C CA . VAL A 1 90 ? -10.102 -10.312 0.115 1 97.5 90 VAL A CA 1
ATOM 720 C C . VAL A 1 90 ? -11.18 -10.875 -0.814 1 97.5 90 VAL A C 1
ATOM 722 O O . VAL A 1 90 ? -12.344 -10.461 -0.753 1 97.5 90 VAL A O 1
ATOM 725 N N . LYS A 1 91 ? -10.727 -11.742 -1.671 1 96.31 91 LYS A N 1
ATOM 726 C CA . LYS A 1 91 ? -11.68 -12.531 -2.449 1 96.31 91 LYS A CA 1
ATOM 727 C C . LYS A 1 91 ? -12.102 -13.781 -1.69 1 96.31 91 LYS A C 1
ATOM 729 O O . LYS A 1 91 ? -11.266 -14.586 -1.286 1 96.31 91 LYS A O 1
ATOM 734 N N . MET A 1 92 ? -13.352 -13.898 -1.555 1 96 92 MET A N 1
ATOM 735 C CA . MET A 1 92 ? -13.805 -15.031 -0.753 1 96 92 MET A CA 1
ATOM 736 C C . MET A 1 92 ? -14.984 -15.734 -1.421 1 96 92 MET A C 1
ATOM 738 O O . MET A 1 92 ? -15.688 -15.133 -2.234 1 96 92 MET A O 1
ATOM 742 N N . SER A 1 93 ? -15.102 -17 -1.107 1 95.56 93 SER A N 1
ATOM 743 C CA . SER A 1 93 ? -16.281 -17.75 -1.516 1 95.56 93 SER A CA 1
ATOM 744 C C . SER A 1 93 ? -17.547 -17.203 -0.855 1 95.56 93 SER A C 1
ATOM 746 O O . SER A 1 93 ? -17.562 -16.953 0.353 1 95.56 93 SER A O 1
ATOM 748 N N . ALA A 1 94 ? -18.516 -16.953 -1.731 1 94.44 94 ALA A N 1
ATOM 749 C CA . ALA A 1 94 ? -19.766 -16.391 -1.214 1 94.44 94 ALA A CA 1
ATOM 750 C C . ALA A 1 94 ? -20.969 -16.922 -1.979 1 94.44 94 ALA A C 1
ATOM 752 O O . ALA A 1 94 ? -21.641 -16.172 -2.691 1 94.44 94 ALA A O 1
ATOM 753 N N . PRO A 1 95 ? -21.266 -18.219 -1.751 1 94.56 95 PRO A N 1
ATOM 754 C CA . PRO A 1 95 ? -22.531 -18.688 -2.338 1 94.56 95 PRO A CA 1
ATOM 755 C C . PRO A 1 95 ? -23.75 -17.922 -1.82 1 94.56 95 PRO A C 1
ATOM 757 O O . PRO A 1 95 ? -23.688 -17.297 -0.759 1 94.56 95 PRO A O 1
ATOM 760 N N . ALA A 1 96 ? -24.766 -17.969 -2.555 1 92.75 96 ALA A N 1
ATOM 761 C CA . ALA A 1 96 ? -25.953 -17.141 -2.303 1 92.75 96 ALA A CA 1
ATOM 762 C C . ALA A 1 96 ? -26.438 -17.297 -0.867 1 92.75 96 ALA A C 1
ATOM 764 O O . ALA A 1 96 ? -26.797 -16.328 -0.213 1 92.75 96 ALA A O 1
ATOM 765 N N . GLU A 1 97 ? -26.328 -18.406 -0.335 1 94.06 97 GLU A N 1
ATOM 766 C CA . GLU A 1 97 ? -26.906 -18.703 0.969 1 94.06 97 GLU A CA 1
ATOM 767 C C . GLU A 1 97 ? -26.078 -18.109 2.098 1 94.06 97 GLU A C 1
ATOM 769 O O . GLU A 1 97 ? -26.547 -17.984 3.229 1 94.06 97 GLU A O 1
ATOM 774 N N . LYS A 1 98 ? -24.859 -17.719 1.817 1 95.12 98 LYS A N 1
ATOM 775 C CA . LYS A 1 98 ? -23.969 -17.25 2.877 1 95.12 98 LYS A CA 1
ATOM 776 C C . LYS A 1 98 ? -23.734 -15.742 2.76 1 95.12 98 LYS A C 1
ATOM 778 O O . LYS A 1 98 ? -23.141 -15.125 3.65 1 95.12 98 LYS A O 1
ATOM 783 N N . ARG A 1 99 ? -24.172 -15.141 1.755 1 94.62 99 ARG A N 1
ATOM 784 C CA . ARG A 1 99 ? -23.812 -13.766 1.436 1 94.62 99 ARG A CA 1
ATOM 785 C C . ARG A 1 99 ? -24.328 -12.805 2.51 1 94.62 99 ARG A C 1
ATOM 787 O O . ARG A 1 99 ? -23.609 -11.898 2.932 1 94.62 99 ARG A O 1
ATOM 794 N N . ALA A 1 100 ? -25.516 -13.055 2.891 1 95.06 100 ALA A N 1
ATOM 795 C CA . ALA A 1 100 ? -26.094 -12.172 3.912 1 95.06 100 ALA A CA 1
ATOM 796 C C . ALA A 1 100 ? -25.281 -12.25 5.207 1 95.06 100 ALA A C 1
ATOM 798 O O . ALA A 1 100 ? -25.031 -11.227 5.852 1 95.06 100 ALA A O 1
ATOM 799 N N . GLU A 1 101 ? -24.953 -13.383 5.586 1 96.5 101 GLU A N 1
ATOM 800 C CA . GLU A 1 101 ? -24.156 -13.594 6.789 1 96.5 101 GLU A CA 1
ATOM 801 C C . GLU A 1 101 ? -22.797 -12.93 6.668 1 96.5 101 GLU A C 1
ATOM 803 O O . GLU A 1 101 ? -22.328 -12.273 7.605 1 96.5 101 GLU A O 1
ATOM 808 N N . ILE A 1 102 ? -22.141 -13.086 5.547 1 96.44 102 ILE A N 1
ATOM 809 C CA . ILE A 1 102 ? -20.844 -12.492 5.293 1 96.44 102 ILE A CA 1
ATOM 810 C C . ILE A 1 102 ? -20.938 -10.969 5.41 1 96.44 102 ILE A C 1
ATOM 812 O O . ILE A 1 102 ? -20.094 -10.344 6.055 1 96.44 102 ILE A O 1
ATOM 816 N N . LEU A 1 103 ? -21.953 -10.391 4.832 1 96.06 103 LEU A N 1
ATOM 817 C CA . LEU A 1 103 ? -22.141 -8.945 4.855 1 96.06 103 LEU A CA 1
ATOM 818 C C . LEU A 1 103 ? -22.297 -8.445 6.285 1 96.06 103 LEU A C 1
ATOM 820 O O . LEU A 1 103 ? -21.781 -7.387 6.641 1 96.06 103 LEU A O 1
ATOM 824 N N . ALA A 1 104 ? -22.984 -9.234 7.047 1 97.12 104 ALA A N 1
ATOM 825 C CA . ALA A 1 104 ? -23.203 -8.852 8.438 1 97.12 104 ALA A CA 1
ATOM 826 C C . ALA A 1 104 ? -21.891 -8.883 9.227 1 97.12 104 ALA A C 1
ATOM 828 O O . ALA A 1 104 ? -21.656 -8.008 10.062 1 97.12 104 ALA A O 1
ATOM 829 N N . ILE A 1 105 ? -21.047 -9.789 8.961 1 96.44 105 ILE A N 1
ATOM 830 C CA . ILE A 1 105 ? -19.844 -10.023 9.758 1 96.44 105 ILE A CA 1
ATOM 831 C C . ILE A 1 105 ? -18.781 -8.992 9.406 1 96.44 105 ILE A C 1
ATOM 833 O O . ILE A 1 105 ? -17.922 -8.656 10.234 1 96.44 105 ILE A O 1
ATOM 837 N N . ILE A 1 106 ? -18.828 -8.453 8.18 1 97.56 106 ILE A N 1
ATOM 838 C CA . ILE A 1 106 ? -17.766 -7.539 7.777 1 97.56 106 ILE A CA 1
ATOM 839 C C . ILE A 1 106 ? -18.156 -6.105 8.133 1 97.56 106 ILE A C 1
ATOM 841 O O . ILE A 1 106 ? -17.312 -5.203 8.109 1 97.56 106 ILE A O 1
ATOM 845 N N . GLN A 1 107 ? -19.391 -5.863 8.484 1 97.25 107 GLN A N 1
ATOM 846 C CA . GLN A 1 107 ? -19.922 -4.527 8.719 1 97.25 107 GLN A CA 1
ATOM 847 C C . GLN A 1 107 ? -19.188 -3.83 9.859 1 97.25 107 GLN A C 1
ATOM 849 O O . GLN A 1 107 ? -18.844 -2.654 9.75 1 97.25 107 GLN A O 1
ATOM 854 N N . PRO A 1 108 ? -18.906 -4.531 10.984 1 97.31 108 PRO A N 1
ATOM 855 C CA . PRO A 1 108 ? -18.203 -3.883 12.094 1 97.31 108 PRO A CA 1
ATOM 856 C C . PRO A 1 108 ? -16.812 -3.375 11.711 1 97.31 108 PRO A C 1
ATOM 858 O O . PRO A 1 108 ? -16.266 -2.508 12.391 1 97.31 108 PRO A O 1
ATOM 861 N N . PHE A 1 109 ? -16.344 -3.91 10.68 1 97.69 109 PHE A N 1
ATOM 862 C CA . PHE A 1 109 ? -15.016 -3.52 10.219 1 97.69 109 PHE A CA 1
ATOM 863 C C . PHE A 1 109 ? -15.109 -2.402 9.188 1 97.69 109 PHE A C 1
ATOM 865 O O . PHE A 1 109 ? -14.094 -1.922 8.688 1 97.69 109 PHE A O 1
ATOM 872 N N . ARG A 1 110 ? -16.312 -2.029 8.828 1 96.25 110 ARG A N 1
ATOM 873 C CA . ARG A 1 110 ? -16.562 -1.03 7.797 1 96.25 110 ARG A CA 1
ATOM 874 C C . ARG A 1 110 ? -15.992 -1.466 6.457 1 96.25 110 ARG A C 1
ATOM 876 O O . ARG A 1 110 ? -15.461 -0.643 5.707 1 96.25 110 ARG A O 1
ATOM 883 N N . ALA A 1 111 ? -15.977 -2.799 6.277 1 97.75 111 ALA A N 1
ATOM 884 C CA . ALA A 1 111 ? -15.562 -3.352 4.992 1 97.75 111 ALA A CA 1
ATOM 885 C C . ALA A 1 111 ? -16.688 -3.24 3.959 1 97.75 111 ALA A C 1
ATOM 887 O O . ALA A 1 111 ? -17.859 -3.227 4.312 1 97.75 111 ALA A O 1
ATOM 888 N N . THR A 1 112 ? -16.312 -3.145 2.725 1 96.31 112 THR A N 1
ATOM 889 C CA . THR A 1 112 ? -17.281 -2.982 1.647 1 96.31 112 THR A CA 1
ATOM 890 C C . THR A 1 112 ? -17.062 -4.027 0.557 1 96.31 112 THR A C 1
ATOM 892 O O . THR A 1 112 ? -15.938 -4.492 0.356 1 96.31 112 THR A O 1
ATOM 895 N N . VAL A 1 113 ? -18.141 -4.395 -0.139 1 96.88 113 VAL A N 1
ATOM 896 C CA . VAL A 1 113 ? -18.031 -5.273 -1.299 1 96.88 113 VAL A CA 1
ATOM 897 C C . VAL A 1 113 ? -17.656 -4.453 -2.533 1 96.88 113 VAL A C 1
ATOM 899 O O . VAL A 1 113 ? -18.312 -3.463 -2.852 1 96.88 113 VAL A O 1
ATOM 902 N N . VAL A 1 114 ? -16.641 -4.902 -3.201 1 95.81 114 VAL A N 1
ATOM 903 C CA . VAL A 1 114 ? -16.172 -4.082 -4.316 1 95.81 114 VAL A CA 1
ATOM 904 C C . VAL A 1 114 ? -16.266 -4.879 -5.617 1 95.81 114 VAL A C 1
ATOM 906 O O . VAL A 1 114 ? -16.078 -4.332 -6.703 1 95.81 114 VAL A O 1
ATOM 909 N N . ASP A 1 115 ? -16.5 -6.121 -5.559 1 95.5 115 ASP A N 1
ATOM 910 C CA . ASP A 1 115 ? -16.703 -6.988 -6.719 1 95.5 115 ASP A CA 1
ATOM 911 C C . ASP A 1 115 ? -17.578 -8.188 -6.367 1 95.5 115 ASP A C 1
ATOM 913 O O . ASP A 1 115 ? -17.484 -8.734 -5.27 1 95.5 115 ASP A O 1
ATOM 917 N N . VAL A 1 116 ? -18.469 -8.531 -7.301 1 94.75 116 VAL A N 1
ATOM 918 C CA . VAL A 1 116 ? -19.359 -9.656 -7.09 1 94.75 116 VAL A CA 1
ATOM 919 C C . VAL A 1 116 ? -19.312 -10.594 -8.297 1 94.75 116 VAL A C 1
ATOM 921 O O . VAL A 1 116 ? -19.406 -10.148 -9.438 1 94.75 116 VAL A O 1
ATOM 924 N N . ALA A 1 117 ? -19.047 -11.742 -8.023 1 93.69 117 ALA A N 1
ATOM 925 C CA . ALA A 1 117 ? -19.156 -12.828 -8.992 1 93.69 117 ALA A CA 1
ATOM 926 C C . ALA A 1 117 ? -20.188 -13.852 -8.562 1 93.69 117 ALA A C 1
ATOM 928 O O . ALA A 1 117 ? -20.734 -13.766 -7.461 1 93.69 117 ALA A O 1
ATOM 929 N N . PRO A 1 118 ? -20.547 -14.773 -9.398 1 92.31 118 PRO A N 1
ATOM 930 C CA . PRO A 1 118 ? -21.625 -15.703 -9.094 1 92.31 118 PRO A CA 1
ATOM 931 C C . PRO A 1 118 ? -21.422 -16.438 -7.77 1 92.31 118 PRO A C 1
ATOM 933 O O . PRO A 1 118 ? -22.359 -16.625 -7.004 1 92.31 118 PRO A O 1
ATOM 936 N N . SER A 1 119 ? -20.188 -16.781 -7.461 1 93.62 119 SER A N 1
ATOM 937 C CA . SER A 1 119 ? -19.969 -17.578 -6.254 1 93.62 119 SER A CA 1
ATOM 938 C C . SER A 1 119 ? -18.906 -16.969 -5.363 1 93.62 119 SER A C 1
ATOM 940 O O . SER A 1 119 ? -18.328 -17.656 -4.508 1 93.62 119 SER A O 1
ATOM 942 N N . SER A 1 120 ? -18.547 -15.703 -5.652 1 95.31 120 SER A N 1
ATOM 943 C CA . SER A 1 120 ? -17.5 -15.062 -4.855 1 95.31 120 SER A CA 1
ATOM 944 C C . SER A 1 120 ? -17.734 -13.562 -4.75 1 95.31 120 SER A C 1
ATOM 946 O O . SER A 1 120 ? -18.469 -12.984 -5.551 1 95.31 120 SER A O 1
ATOM 948 N N . ILE A 1 121 ? -17.219 -13.047 -3.754 1 96.31 121 ILE A N 1
ATOM 949 C CA . ILE A 1 121 ? -17.219 -11.602 -3.592 1 96.31 121 ILE A CA 1
ATOM 950 C C . ILE A 1 121 ? -15.828 -11.125 -3.205 1 96.31 121 ILE A C 1
ATOM 952 O O . ILE A 1 121 ? -15.031 -11.898 -2.66 1 96.31 121 ILE A O 1
ATOM 956 N N . THR A 1 122 ? -15.492 -9.938 -3.561 1 97.25 122 THR A N 1
ATOM 957 C CA . THR A 1 122 ? -14.289 -9.273 -3.07 1 97.25 122 THR A CA 1
ATOM 958 C C . THR A 1 122 ? -14.641 -8.156 -2.098 1 97.25 122 THR A C 1
ATOM 960 O O . THR A 1 122 ? -15.461 -7.289 -2.412 1 97.25 122 THR A O 1
ATOM 963 N N . ILE A 1 123 ? -14.055 -8.211 -0.933 1 97.75 123 ILE A N 1
ATOM 964 C CA . ILE A 1 123 ? -14.312 -7.168 0.054 1 97.75 123 ILE A CA 1
ATOM 965 C C . ILE A 1 123 ? -13.07 -6.297 0.223 1 97.75 123 ILE A C 1
ATOM 967 O O . ILE A 1 123 ? -11.953 -6.746 -0.047 1 97.75 123 ILE A O 1
ATOM 971 N N . GLN A 1 124 ? -13.273 -5.102 0.577 1 98.12 124 GLN A N 1
ATOM 972 C CA . GLN A 1 124 ? -12.242 -4.105 0.838 1 98.12 124 GLN A CA 1
ATOM 973 C C . GLN A 1 124 ? -12.352 -3.559 2.258 1 98.12 124 GLN A C 1
ATOM 975 O O . GLN A 1 124 ? -13.453 -3.273 2.734 1 98.12 124 GLN A O 1
ATOM 980 N N . MET A 1 125 ? -11.266 -3.449 2.875 1 98.12 125 MET A N 1
ATOM 981 C CA . MET A 1 125 ? -11.227 -2.803 4.184 1 98.12 125 MET A CA 1
ATOM 982 C C . MET A 1 125 ? -9.984 -1.93 4.328 1 98.12 125 MET A C 1
ATOM 984 O O . MET A 1 125 ? -8.898 -2.311 3.885 1 98.12 125 MET A O 1
ATOM 988 N N . THR A 1 126 ? -10.117 -0.771 4.871 1 97.69 126 THR A N 1
ATOM 989 C CA . THR A 1 126 ? -9.008 0.093 5.254 1 97.69 126 THR A CA 1
ATOM 990 C C . THR A 1 126 ? -8.859 0.144 6.77 1 97.69 126 THR A C 1
ATOM 992 O O . THR A 1 126 ? -9.844 0.343 7.488 1 97.69 126 THR A O 1
ATOM 995 N N . GLY A 1 127 ? -7.715 -0.045 7.238 1 96.31 127 GLY A N 1
ATOM 996 C CA . GLY A 1 127 ? -7.453 0.004 8.672 1 96.31 127 GLY A CA 1
ATOM 997 C C . GLY A 1 127 ? -6.016 -0.317 9.023 1 96.31 127 GLY A C 1
ATOM 998 O O . GLY A 1 127 ? -5.145 -0.345 8.156 1 96.31 127 GLY A O 1
ATOM 999 N N . ASN A 1 128 ? -5.738 -0.412 10.289 1 94.69 128 ASN A N 1
ATOM 1000 C CA . ASN A 1 128 ? -4.406 -0.823 10.719 1 94.69 128 ASN A CA 1
ATOM 1001 C C . ASN A 1 128 ? -4.25 -2.34 10.688 1 94.69 128 ASN A C 1
ATOM 1003 O O . ASN A 1 128 ? -5.188 -3.059 10.328 1 94.69 128 ASN A O 1
ATOM 1007 N N . ALA A 1 129 ? -3.105 -2.828 10.984 1 92.44 129 ALA A N 1
ATOM 1008 C CA . ALA A 1 129 ? -2.787 -4.25 10.898 1 92.44 129 ALA A CA 1
ATOM 1009 C C . ALA A 1 129 ? -3.688 -5.074 11.812 1 92.44 129 ALA A C 1
ATOM 1011 O O . ALA A 1 129 ? -4.148 -6.152 11.438 1 92.44 129 ALA A O 1
ATOM 1012 N N . GLU A 1 130 ? -3.924 -4.547 12.984 1 94.62 130 GLU A N 1
ATOM 1013 C CA . GLU A 1 130 ? -4.758 -5.266 13.945 1 94.62 130 GLU A CA 1
ATOM 1014 C C . GLU A 1 130 ? -6.168 -5.473 13.398 1 94.62 130 GLU A C 1
ATOM 1016 O O . GLU A 1 130 ? -6.723 -6.566 13.5 1 94.62 130 GLU A O 1
ATOM 1021 N N . LYS A 1 131 ? -6.695 -4.418 12.883 1 96.69 131 LYS A N 1
ATOM 1022 C CA . LYS A 1 131 ? -8.031 -4.492 12.312 1 96.69 131 LYS A CA 1
ATOM 1023 C C . LYS A 1 131 ? -8.078 -5.469 11.141 1 96.69 131 LYS A C 1
ATOM 1025 O O . LYS A 1 131 ? -9.031 -6.238 11 1 96.69 131 LYS A O 1
ATOM 1030 N N . SER A 1 132 ? -7.129 -5.438 10.273 1 96.38 132 SER A N 1
ATOM 1031 C CA . SER A 1 132 ? -7.055 -6.34 9.133 1 96.38 132 SER A CA 1
ATOM 1032 C C . SER A 1 132 ? -7.012 -7.797 9.586 1 96.38 132 SER A C 1
ATOM 1034 O O . SER A 1 132 ? -7.723 -8.641 9.031 1 96.38 132 SER A O 1
ATOM 1036 N N . GLU A 1 133 ? -6.172 -8.055 10.617 1 95.81 133 GLU A N 1
ATOM 1037 C CA . GLU A 1 133 ? -6.055 -9.422 11.109 1 95.81 133 GLU A CA 1
ATOM 1038 C C . GLU A 1 133 ? -7.359 -9.891 11.758 1 95.81 133 GLU A C 1
ATOM 1040 O O . GLU A 1 133 ? -7.742 -11.055 11.617 1 95.81 133 GLU A O 1
ATOM 1045 N N . ALA A 1 134 ? -7.988 -9 12.477 1 97.81 134 ALA A N 1
ATOM 1046 C CA . ALA A 1 134 ? -9.273 -9.328 13.094 1 97.81 134 ALA A CA 1
ATOM 1047 C C . ALA A 1 134 ? -10.312 -9.68 12.039 1 97.81 134 ALA A C 1
ATOM 1049 O O . ALA A 1 134 ? -11.07 -10.641 12.203 1 97.81 134 ALA A O 1
ATOM 1050 N N . LEU A 1 135 ? -10.328 -8.922 10.992 1 97.94 135 LEU A N 1
ATOM 1051 C CA . LEU A 1 135 ? -11.242 -9.211 9.891 1 97.94 135 LEU A CA 1
ATOM 1052 C C . LEU A 1 135 ? -10.977 -10.594 9.305 1 97.94 135 LEU A C 1
ATOM 1054 O O . LEU A 1 135 ? -11.906 -11.383 9.117 1 97.94 135 LEU A O 1
ATOM 1058 N N . LEU A 1 136 ? -9.695 -10.844 9.008 1 97 136 LEU A N 1
ATOM 1059 C CA . LEU A 1 136 ? -9.32 -12.117 8.391 1 97 136 LEU A CA 1
ATOM 1060 C C . LEU A 1 136 ? -9.719 -13.289 9.281 1 97 136 LEU A C 1
ATOM 1062 O O . LEU A 1 136 ? -10.156 -14.328 8.781 1 97 136 LEU A O 1
ATOM 1066 N N . ARG A 1 137 ? -9.555 -13.078 10.539 1 96.69 137 ARG A N 1
ATOM 1067 C CA . ARG A 1 137 ? -9.914 -14.125 11.484 1 96.69 137 ARG A CA 1
ATOM 1068 C C . ARG A 1 137 ? -11.406 -14.445 11.414 1 96.69 137 ARG A C 1
ATOM 1070 O O . ARG A 1 137 ? -11.797 -15.617 11.438 1 96.69 137 ARG A O 1
ATOM 1077 N N . VAL A 1 138 ? -12.227 -13.453 11.258 1 96.44 138 VAL A N 1
ATOM 1078 C CA . VAL A 1 138 ? -13.664 -13.656 11.344 1 96.44 138 VAL A CA 1
ATOM 1079 C C . VAL A 1 138 ? -14.188 -14.203 10.016 1 96.44 138 VAL A C 1
ATOM 1081 O O . VAL A 1 138 ? -15.188 -14.93 9.984 1 96.44 138 VAL A O 1
ATOM 1084 N N . ILE A 1 139 ? -13.469 -13.953 8.945 1 96.44 139 ILE A N 1
ATOM 1085 C CA . ILE A 1 139 ? -14.023 -14.359 7.664 1 96.44 139 ILE A CA 1
ATOM 1086 C C . ILE A 1 139 ? -13.375 -15.672 7.219 1 96.44 139 ILE A C 1
ATOM 1088 O O . ILE A 1 139 ? -13.828 -16.297 6.254 1 96.44 139 ILE A O 1
ATOM 1092 N N . ARG A 1 140 ? -12.398 -16.125 7.855 1 95.44 140 ARG A N 1
ATOM 1093 C CA . ARG A 1 140 ? -11.641 -17.312 7.492 1 95.44 140 ARG A CA 1
ATOM 1094 C C . ARG A 1 140 ? -12.562 -18.516 7.301 1 95.44 140 ARG A C 1
ATOM 1096 O O . ARG A 1 140 ? -12.406 -19.281 6.344 1 95.44 140 ARG A O 1
ATOM 1103 N N . PRO A 1 141 ? -13.594 -18.688 8.141 1 94.94 141 PRO A N 1
ATOM 1104 C CA . PRO A 1 141 ? -14.453 -19.875 8.023 1 94.94 141 PRO A CA 1
ATOM 1105 C C . PRO A 1 141 ? -15.234 -19.906 6.711 1 94.94 141 PRO A C 1
ATOM 1107 O O . PRO A 1 141 ? -15.75 -20.953 6.328 1 94.94 141 PRO A O 1
ATOM 1110 N N . TYR A 1 142 ? -15.352 -18.828 6.023 1 94.44 142 TYR A N 1
ATOM 1111 C CA . TYR A 1 142 ? -16.172 -18.75 4.816 1 94.44 142 TYR A CA 1
ATOM 1112 C C . TYR A 1 142 ? -15.352 -19.109 3.582 1 94.44 142 TYR A C 1
ATOM 1114 O O . TYR A 1 142 ? -15.906 -19.312 2.502 1 94.44 142 TYR A O 1
ATOM 1122 N N . GLY A 1 143 ? -14.016 -19.172 3.717 1 94.38 143 GLY A N 1
ATOM 1123 C CA . GLY A 1 143 ? -13.164 -19.578 2.604 1 94.38 143 GLY A CA 1
ATOM 1124 C C . GLY A 1 143 ? -12.531 -18.406 1.888 1 94.38 143 GLY A C 1
ATOM 1125 O O . GLY A 1 143 ? -13.156 -17.781 1.032 1 94.38 143 GLY A O 1
ATOM 1126 N N . ILE A 1 144 ? -11.367 -18.141 2.121 1 95.5 144 ILE A N 1
ATOM 1127 C CA . ILE A 1 144 ? -10.586 -17.094 1.49 1 95.5 144 ILE A CA 1
ATOM 1128 C C . ILE A 1 144 ? -9.891 -17.625 0.24 1 95.5 144 ILE A C 1
ATOM 1130 O O . ILE A 1 144 ? -9.164 -18.625 0.307 1 95.5 144 ILE A O 1
ATOM 1134 N N . ARG A 1 145 ? -10.172 -16.953 -0.827 1 93.94 145 ARG A N 1
ATOM 1135 C CA . ARG A 1 145 ? -9.602 -17.391 -2.092 1 93.94 145 ARG A CA 1
ATOM 1136 C C . ARG A 1 145 ? -8.297 -16.656 -2.393 1 93.94 145 ARG A C 1
ATOM 1138 O O . ARG A 1 145 ? -7.359 -17.25 -2.943 1 93.94 145 ARG A O 1
ATOM 1145 N N . ASN A 1 146 ? -8.305 -15.398 -2.119 1 94.44 146 ASN A N 1
ATOM 1146 C CA . ASN A 1 146 ? -7.141 -14.57 -2.408 1 94.44 146 ASN A CA 1
ATOM 1147 C C . ASN A 1 146 ? -7.082 -13.344 -1.5 1 94.44 146 ASN A C 1
ATOM 1149 O O . ASN A 1 146 ? -8.117 -12.836 -1.07 1 94.44 146 ASN A O 1
ATOM 1153 N N . ILE A 1 147 ? -5.918 -12.914 -1.143 1 96.56 147 ILE A N 1
ATOM 1154 C CA . ILE A 1 147 ? -5.703 -11.711 -0.341 1 96.56 147 ILE A CA 1
ATOM 1155 C C . ILE A 1 147 ? -4.691 -10.805 -1.034 1 96.56 147 ILE A C 1
ATOM 1157 O O . ILE A 1 147 ? -3.664 -11.273 -1.531 1 96.56 147 ILE A O 1
ATOM 1161 N N . ALA A 1 148 ? -4.98 -9.57 -1.155 1 96.25 148 ALA A N 1
ATOM 1162 C CA . ALA A 1 148 ? -4.055 -8.539 -1.602 1 96.25 148 ALA A CA 1
ATOM 1163 C C . ALA A 1 148 ? -4.008 -7.379 -0.608 1 96.25 148 ALA A C 1
ATOM 1165 O O . ALA A 1 148 ? -5.047 -6.922 -0.127 1 96.25 148 ALA A O 1
ATOM 1166 N N . ARG A 1 149 ? -2.797 -6.906 -0.326 1 96.19 149 ARG A N 1
ATOM 1167 C CA . ARG A 1 149 ? -2.596 -5.824 0.631 1 96.19 149 ARG A CA 1
ATOM 1168 C C . ARG A 1 149 ? -1.669 -4.754 0.062 1 96.19 149 ARG A C 1
ATOM 1170 O O . ARG A 1 149 ? -0.696 -5.07 -0.626 1 96.19 149 ARG A O 1
ATOM 1177 N N . THR A 1 150 ? -1.856 -3.508 0.288 1 95.12 150 THR A N 1
ATOM 1178 C CA . THR A 1 150 ? -1.009 -2.416 -0.178 1 95.12 150 THR A CA 1
ATOM 1179 C C . THR A 1 150 ? 0.255 -2.311 0.671 1 95.12 150 THR A C 1
ATOM 1181 O O . THR A 1 150 ? 1.224 -1.661 0.273 1 95.12 150 THR A O 1
ATOM 1184 N N . GLY A 1 151 ? 0.403 -2.947 1.698 1 92.88 151 GLY A N 1
ATOM 1185 C CA . GLY A 1 151 ? 1.331 -2.492 2.721 1 92.88 151 GLY A CA 1
ATOM 1186 C C . GLY A 1 151 ? 0.855 -1.248 3.447 1 92.88 151 GLY A C 1
ATOM 1187 O O . GLY A 1 151 ? -0.021 -0.533 2.955 1 92.88 151 GLY A O 1
ATOM 1188 N N . ALA A 1 152 ? 1.472 -0.932 4.492 1 96 152 ALA A N 1
ATOM 1189 C CA . ALA A 1 152 ? 0.985 0.149 5.348 1 96 152 ALA A CA 1
ATOM 1190 C C . ALA A 1 152 ? 1.646 1.476 4.98 1 96 152 ALA A C 1
ATOM 1192 O O . ALA A 1 152 ? 2.752 1.497 4.438 1 96 152 ALA A O 1
ATOM 1193 N N . THR A 1 153 ? 0.965 2.533 5.176 1 96.88 153 THR A N 1
ATOM 1194 C CA . THR A 1 153 ? 1.512 3.885 5.207 1 96.88 153 THR A CA 1
ATOM 1195 C C . THR A 1 153 ? 1.069 4.617 6.473 1 96.88 153 THR A C 1
ATOM 1197 O O . THR A 1 153 ? 0.314 4.074 7.277 1 96.88 153 THR A O 1
ATOM 1200 N N . GLY A 1 154 ? 1.72 5.785 6.715 1 94.75 154 GLY A N 1
ATOM 1201 C CA . GLY A 1 154 ? 1.318 6.465 7.938 1 94.75 154 GLY A CA 1
ATOM 1202 C C . GLY A 1 154 ? 2.037 7.781 8.148 1 94.75 154 GLY A C 1
ATOM 1203 O O . GLY A 1 154 ? 2.92 8.148 7.371 1 94.75 154 GLY A O 1
ATOM 1204 N N . PHE A 1 155 ? 1.574 8.477 9.219 1 91.75 155 PHE A N 1
ATOM 1205 C CA . PHE A 1 155 ? 2.127 9.734 9.719 1 91.75 155 PHE A CA 1
ATOM 1206 C C . PHE A 1 155 ? 2.25 9.695 11.242 1 91.75 155 PHE A C 1
ATOM 1208 O O . PHE A 1 155 ? 1.438 9.07 11.922 1 91.75 155 PHE A O 1
ATOM 1215 N N . THR A 1 156 ? 3.277 10.414 11.602 1 92.75 156 THR A N 1
ATOM 1216 C CA . THR A 1 156 ? 3.213 10.773 13.016 1 92.75 156 THR A CA 1
ATOM 1217 C C . THR A 1 156 ? 2.066 11.742 13.281 1 92.75 156 THR A C 1
ATOM 1219 O O . THR A 1 156 ? 1.71 12.539 12.406 1 92.75 156 THR A O 1
ATOM 1222 N N . ARG A 1 157 ? 1.482 11.625 14.438 1 89.38 157 ARG A N 1
ATOM 1223 C CA . ARG A 1 157 ? 0.424 12.555 14.828 1 89.38 157 ARG A CA 1
ATOM 1224 C C . ARG A 1 157 ? 1.006 13.859 15.352 1 89.38 157 ARG A C 1
ATOM 1226 O O . ARG A 1 157 ? 2.096 13.883 15.922 1 89.38 157 ARG A O 1
ATOM 1233 N N . ASP A 1 158 ? 0.409 14.953 14.93 1 77.06 158 ASP A N 1
ATOM 1234 C CA . ASP A 1 158 ? 0.849 16.25 15.43 1 77.06 158 ASP A CA 1
ATOM 1235 C C . ASP A 1 158 ? 0.146 16.609 16.734 1 77.06 158 ASP A C 1
ATOM 1237 O O . ASP A 1 158 ? -1.008 16.234 16.953 1 77.06 158 ASP A O 1
ATOM 1241 N N . MET B 1 1 ? 4.488 3.553 -21.156 1 94.88 1 MET B N 1
ATOM 1242 C CA . MET B 1 1 ? 3.244 2.793 -21.062 1 94.88 1 MET B CA 1
ATOM 1243 C C . MET B 1 1 ? 3.068 2.211 -19.672 1 94.88 1 MET B C 1
ATOM 1245 O O . MET B 1 1 ? 3.951 1.513 -19.156 1 94.88 1 MET B O 1
ATOM 1249 N N . ARG B 1 2 ? 1.974 2.432 -19.094 1 96.06 2 ARG B N 1
ATOM 1250 C CA . ARG B 1 2 ? 1.698 2.043 -17.719 1 96.06 2 ARG B CA 1
ATOM 1251 C C . ARG B 1 2 ? 1.257 0.586 -17.625 1 96.06 2 ARG B C 1
ATOM 1253 O O . ARG B 1 2 ? 0.336 0.171 -18.344 1 96.06 2 ARG B O 1
ATOM 1260 N N . ARG B 1 3 ? 2.012 -0.199 -16.734 1 97.81 3 ARG B N 1
ATOM 1261 C CA . ARG B 1 3 ? 1.672 -1.604 -16.531 1 97.81 3 ARG B CA 1
ATOM 1262 C C . ARG B 1 3 ? 1.439 -1.896 -15.047 1 97.81 3 ARG B C 1
ATOM 1264 O O . ARG B 1 3 ? 2.166 -1.391 -14.188 1 97.81 3 ARG B O 1
ATOM 1271 N N . MET B 1 4 ? 0.429 -2.656 -14.797 1 98 4 MET B N 1
ATOM 1272 C CA . MET B 1 4 ? 0.168 -3.148 -13.445 1 98 4 MET B CA 1
ATOM 1273 C C . MET B 1 4 ? 0.445 -4.645 -13.352 1 98 4 MET B C 1
ATOM 1275 O O . MET B 1 4 ? -0.315 -5.457 -13.875 1 98 4 MET B O 1
ATOM 1279 N N . LEU B 1 5 ? 1.535 -4.93 -12.633 1 98 5 LEU B N 1
ATOM 1280 C CA . LEU B 1 5 ? 1.937 -6.32 -12.453 1 98 5 LEU B CA 1
ATOM 1281 C C . LEU B 1 5 ? 1.679 -6.777 -11.023 1 98 5 LEU B C 1
ATOM 1283 O O . LEU B 1 5 ? 1.879 -6.012 -10.078 1 98 5 LEU B O 1
ATOM 1287 N N . THR B 1 6 ? 1.235 -7.992 -10.875 1 97.75 6 THR B N 1
ATOM 1288 C CA . THR B 1 6 ? 1.123 -8.656 -9.578 1 97.75 6 THR B CA 1
ATOM 1289 C C . THR B 1 6 ? 1.98 -9.914 -9.547 1 97.75 6 THR B C 1
ATOM 1291 O O . THR B 1 6 ? 2.148 -10.594 -10.562 1 97.75 6 THR B O 1
ATOM 1294 N N . ALA B 1 7 ? 2.535 -10.18 -8.359 1 97.62 7 ALA B N 1
ATOM 1295 C CA . ALA B 1 7 ? 3.377 -11.367 -8.242 1 97.62 7 ALA B CA 1
ATOM 1296 C C . ALA B 1 7 ? 3.252 -11.992 -6.852 1 97.62 7 ALA B C 1
ATOM 1298 O O . ALA B 1 7 ? 3.059 -11.281 -5.863 1 97.62 7 ALA B O 1
ATOM 1299 N N . LYS B 1 8 ? 3.324 -13.25 -6.805 1 97.75 8 LYS B N 1
ATOM 1300 C CA . LYS B 1 8 ? 3.523 -13.992 -5.566 1 97.75 8 LYS B CA 1
ATOM 1301 C C . LYS B 1 8 ? 4.973 -14.453 -5.426 1 97.75 8 LYS B C 1
ATOM 1303 O O . LYS B 1 8 ? 5.539 -15.031 -6.355 1 97.75 8 LYS B O 1
ATOM 1308 N N . LEU B 1 9 ? 5.523 -14.109 -4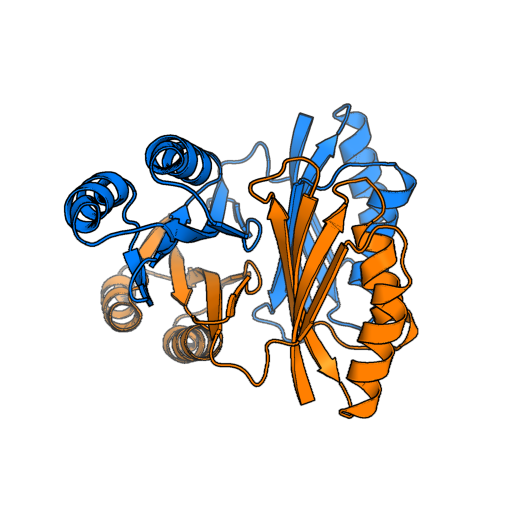.34 1 97.5 9 LEU B N 1
ATOM 1309 C CA . LEU B 1 9 ? 6.926 -14.406 -4.062 1 97.5 9 LEU B CA 1
ATOM 1310 C C . LEU B 1 9 ? 7.07 -15.188 -2.76 1 97.5 9 LEU B C 1
ATOM 1312 O O . LEU B 1 9 ? 6.23 -15.062 -1.865 1 97.5 9 LEU B O 1
ATOM 1316 N N . GLN B 1 10 ? 8.148 -15.93 -2.686 1 97.19 10 GLN B N 1
ATOM 1317 C CA . GLN B 1 10 ? 8.5 -16.469 -1.376 1 97.19 10 GLN B CA 1
ATOM 1318 C C . GLN B 1 10 ? 8.758 -15.352 -0.373 1 97.19 10 GLN B C 1
ATOM 1320 O O . GLN B 1 10 ? 9.383 -14.336 -0.71 1 97.19 10 GLN B O 1
ATOM 1325 N N . ASN B 1 11 ? 8.258 -15.602 0.809 1 94.81 11 ASN B N 1
ATOM 1326 C CA . ASN B 1 11 ? 8.422 -14.602 1.865 1 94.81 11 ASN B CA 1
ATOM 1327 C C . ASN B 1 11 ? 9.711 -14.82 2.646 1 94.81 11 ASN B C 1
ATOM 1329 O O . ASN B 1 11 ? 9.688 -15.344 3.764 1 94.81 11 ASN B O 1
ATOM 1333 N N . ARG B 1 12 ? 10.797 -14.32 2.072 1 93.12 12 ARG B N 1
ATOM 1334 C CA . ARG B 1 12 ? 12.133 -14.438 2.66 1 93.12 12 ARG B CA 1
ATOM 1335 C C . ARG B 1 12 ? 12.945 -13.172 2.436 1 93.12 12 ARG B C 1
ATOM 1337 O O . ARG B 1 12 ? 12.664 -12.398 1.516 1 93.12 12 ARG B O 1
ATOM 1344 N N . SER B 1 13 ? 13.875 -13.047 3.32 1 91.19 13 SER B N 1
ATOM 1345 C CA . SER B 1 13 ? 14.766 -11.891 3.203 1 91.19 13 SER B CA 1
ATOM 1346 C C . SER B 1 13 ? 15.477 -11.875 1.856 1 91.19 13 SER B C 1
ATOM 1348 O O . SER B 1 13 ? 15.922 -12.922 1.372 1 91.19 13 SER B O 1
ATOM 1350 N N . GLY B 1 14 ? 15.477 -10.773 1.252 1 93.06 14 GLY B N 1
ATOM 1351 C CA . GLY B 1 14 ? 16.266 -10.602 0.042 1 93.06 14 GLY B CA 1
ATOM 1352 C C . GLY B 1 14 ? 15.453 -10.773 -1.229 1 93.06 14 GLY B C 1
ATOM 1353 O O . GLY B 1 14 ? 15.883 -10.359 -2.307 1 93.06 14 GLY B O 1
ATOM 1354 N N . VAL B 1 15 ? 14.297 -11.352 -1.155 1 95.62 15 VAL B N 1
ATOM 1355 C CA . VAL B 1 15 ? 13.5 -11.664 -2.338 1 95.62 15 VAL B CA 1
ATOM 1356 C C . VAL B 1 15 ? 13.023 -10.375 -2.996 1 95.62 15 VAL B C 1
ATOM 1358 O O . VAL B 1 15 ? 13.117 -10.219 -4.215 1 95.62 15 VAL B O 1
ATOM 1361 N N . LEU B 1 16 ? 12.555 -9.453 -2.18 1 94.94 16 LEU B N 1
ATOM 1362 C CA . LEU B 1 16 ? 12.102 -8.18 -2.734 1 94.94 16 LEU B CA 1
ATOM 1363 C C . LEU B 1 16 ? 13.227 -7.477 -3.477 1 94.94 16 LEU B C 1
ATOM 1365 O O . LEU B 1 16 ? 13.016 -6.918 -4.559 1 94.94 16 LEU B O 1
ATOM 1369 N N . ASN B 1 17 ? 14.383 -7.492 -2.934 1 95.5 17 ASN B N 1
ATOM 1370 C CA . ASN B 1 17 ? 15.531 -6.816 -3.541 1 95.5 17 ASN B CA 1
ATOM 1371 C C . ASN B 1 17 ? 15.906 -7.449 -4.875 1 95.5 17 ASN B C 1
ATOM 1373 O O . ASN B 1 17 ? 16.219 -6.742 -5.836 1 95.5 17 ASN B O 1
ATOM 1377 N N . ARG B 1 18 ? 15.914 -8.75 -4.887 1 95.38 18 ARG B N 1
ATOM 1378 C CA . ARG B 1 18 ? 16.188 -9.422 -6.152 1 95.38 18 ARG B CA 1
ATOM 1379 C C . ARG B 1 18 ? 15.102 -9.102 -7.188 1 95.38 18 ARG B C 1
ATOM 1381 O O . ARG B 1 18 ? 15.414 -8.859 -8.359 1 95.38 18 ARG B O 1
ATOM 1388 N N . PHE B 1 19 ? 13.922 -9.008 -6.773 1 96.56 19 PHE B N 1
ATOM 1389 C CA . PHE B 1 19 ? 12.781 -8.703 -7.637 1 96.56 19 PHE B CA 1
ATOM 1390 C C . PHE B 1 19 ? 12.922 -7.301 -8.227 1 96.56 19 PHE B C 1
ATOM 1392 O O . PHE B 1 19 ? 12.875 -7.133 -9.445 1 96.56 19 PHE B O 1
ATOM 1399 N N . THR B 1 20 ? 13.148 -6.32 -7.371 1 95.69 20 THR B N 1
ATOM 1400 C CA . THR B 1 20 ? 13.242 -4.941 -7.848 1 95.69 20 THR B CA 1
ATOM 1401 C C . THR B 1 20 ? 14.547 -4.723 -8.602 1 95.69 20 THR B C 1
ATOM 1403 O O . THR B 1 20 ? 14.672 -3.775 -9.383 1 95.69 20 THR B O 1
ATOM 1406 N N . GLY B 1 21 ? 15.508 -5.582 -8.375 1 96.38 21 GLY B N 1
ATOM 1407 C CA . GLY B 1 21 ? 16.766 -5.52 -9.094 1 96.38 21 GLY B CA 1
ATOM 1408 C C . GLY B 1 21 ? 16.609 -5.676 -10.594 1 96.38 21 GLY B C 1
ATOM 1409 O O . GLY B 1 21 ? 17.281 -5 -11.375 1 96.38 21 GLY B O 1
ATOM 1410 N N . VAL B 1 22 ? 15.695 -6.535 -10.953 1 96.38 22 VAL B N 1
ATOM 1411 C CA . VAL B 1 22 ? 15.43 -6.762 -12.367 1 96.38 22 VAL B CA 1
ATOM 1412 C C . VAL B 1 22 ? 14.945 -5.469 -13.016 1 96.38 22 VAL B C 1
ATOM 1414 O O . VAL B 1 22 ? 15.375 -5.121 -14.117 1 96.38 22 VAL B O 1
ATOM 1417 N N . LEU B 1 23 ? 14.086 -4.727 -12.344 1 95.94 23 LEU B N 1
ATOM 1418 C CA . LEU B 1 23 ? 13.547 -3.469 -12.844 1 95.94 23 LEU B CA 1
ATOM 1419 C C . LEU B 1 23 ? 14.625 -2.389 -12.875 1 95.94 23 LEU B C 1
ATOM 1421 O O . LEU B 1 23 ? 14.719 -1.627 -13.836 1 95.94 23 LEU B O 1
ATOM 1425 N N . SER B 1 24 ? 15.406 -2.41 -11.844 1 95.31 24 SER B N 1
ATOM 1426 C CA . SER B 1 24 ? 16.453 -1.402 -11.719 1 95.31 24 SER B CA 1
ATOM 1427 C C . SER B 1 24 ? 17.484 -1.532 -12.836 1 95.31 24 SER B C 1
ATOM 1429 O O . SER B 1 24 ? 17.875 -0.533 -13.43 1 95.31 24 SER B O 1
ATOM 1431 N N . ARG B 1 25 ? 17.922 -2.703 -13.18 1 95.06 25 ARG B N 1
ATOM 1432 C CA . ARG B 1 25 ? 18.922 -2.953 -14.219 1 95.06 25 ARG B CA 1
ATOM 1433 C C . ARG B 1 25 ? 18.406 -2.504 -15.586 1 95.06 25 ARG B C 1
ATOM 1435 O O . ARG B 1 25 ? 19.203 -2.107 -16.438 1 95.06 25 ARG B O 1
ATOM 1442 N N . ARG B 1 26 ? 17.141 -2.49 -15.703 1 94.44 26 ARG B N 1
ATOM 1443 C CA . ARG B 1 26 ? 16.531 -2.107 -16.969 1 94.44 26 ARG B CA 1
ATOM 1444 C C . ARG B 1 26 ? 16.125 -0.641 -16.969 1 94.44 26 ARG B C 1
ATOM 1446 O O . ARG B 1 26 ? 15.523 -0.152 -17.922 1 94.44 26 ARG B O 1
ATOM 1453 N N . GLN B 1 27 ? 16.359 0.015 -15.844 1 94.81 27 GLN B N 1
ATOM 1454 C CA . GLN B 1 27 ? 16.062 1.432 -15.672 1 94.81 27 GLN B CA 1
ATOM 1455 C C . GLN B 1 27 ? 14.57 1.699 -15.844 1 94.81 27 GLN B C 1
ATOM 1457 O O . GLN B 1 27 ? 14.172 2.686 -16.469 1 94.81 27 GLN B O 1
ATOM 1462 N N . VAL B 1 28 ? 13.812 0.748 -15.398 1 94.62 28 VAL B N 1
ATOM 1463 C CA . VAL B 1 28 ? 12.359 0.888 -15.43 1 94.62 28 VAL B CA 1
ATOM 1464 C C . VAL B 1 28 ? 11.891 1.696 -14.219 1 94.62 28 VAL B C 1
ATOM 1466 O O . VAL B 1 28 ? 12.281 1.414 -13.086 1 94.62 28 VAL B O 1
ATOM 1469 N N . ASN B 1 29 ? 11.062 2.633 -14.508 1 91.19 29 ASN B N 1
ATOM 1470 C CA . ASN B 1 29 ? 10.516 3.457 -13.43 1 91.19 29 ASN B CA 1
ATOM 1471 C C . ASN B 1 29 ? 9.375 2.75 -12.703 1 91.19 29 ASN B C 1
ATOM 1473 O O . ASN B 1 29 ? 8.484 2.189 -13.344 1 91.19 29 ASN B O 1
ATOM 1477 N N . ILE B 1 30 ? 9.461 2.77 -11.406 1 94.5 30 ILE B N 1
ATOM 1478 C CA . ILE B 1 30 ? 8.398 2.221 -10.562 1 94.5 30 ILE B CA 1
ATOM 1479 C C . ILE B 1 30 ? 7.527 3.354 -10.023 1 94.5 30 ILE B C 1
ATOM 1481 O O . ILE B 1 30 ? 8.008 4.219 -9.289 1 94.5 30 ILE B O 1
ATOM 1485 N N . GLU B 1 31 ? 6.312 3.342 -10.344 1 92.56 31 GLU B N 1
ATOM 1486 C CA . GLU B 1 31 ? 5.375 4.363 -9.898 1 92.56 31 GLU B CA 1
ATOM 1487 C C . GLU B 1 31 ? 4.801 4.023 -8.523 1 92.56 31 GLU B C 1
ATOM 1489 O O . GLU B 1 31 ? 4.543 4.914 -7.711 1 92.56 31 GLU B O 1
ATOM 1494 N N . SER B 1 32 ? 4.633 2.77 -8.344 1 94.62 32 SER B N 1
ATOM 1495 C CA . SER B 1 32 ? 3.971 2.285 -7.133 1 94.62 32 SER B CA 1
ATOM 1496 C C . SER B 1 32 ? 4.375 0.849 -6.82 1 94.62 32 SER B C 1
ATOM 1498 O O . SER B 1 32 ? 4.516 0.026 -7.727 1 94.62 32 SER B O 1
ATOM 1500 N N . ILE B 1 33 ? 4.602 0.583 -5.543 1 96.19 33 ILE B N 1
ATOM 1501 C CA . ILE B 1 33 ? 4.82 -0.797 -5.125 1 96.19 33 ILE B CA 1
ATOM 1502 C C . ILE B 1 33 ? 4.109 -1.05 -3.795 1 96.19 33 ILE B C 1
ATOM 1504 O O . ILE B 1 33 ? 4.098 -0.183 -2.918 1 96.19 33 ILE B O 1
ATOM 1508 N N . SER B 1 34 ? 3.529 -2.172 -3.678 1 96.5 34 SER B N 1
ATOM 1509 C CA . SER B 1 34 ? 2.941 -2.645 -2.428 1 96.5 34 SER B CA 1
ATOM 1510 C C . SER B 1 34 ? 3.244 -4.121 -2.199 1 96.5 34 SER B C 1
ATOM 1512 O O . SER B 1 34 ? 3.199 -4.922 -3.135 1 96.5 34 SER B O 1
ATOM 1514 N N . VAL B 1 35 ? 3.607 -4.406 -1.004 1 96 35 VAL B N 1
ATOM 1515 C CA . VAL B 1 35 ? 3.881 -5.785 -0.613 1 96 35 VAL B CA 1
ATOM 1516 C C . VAL B 1 35 ? 3.133 -6.117 0.677 1 96 35 VAL B C 1
ATOM 1518 O O . VAL B 1 35 ? 3.113 -5.312 1.613 1 96 35 VAL B O 1
ATOM 1521 N N . GLY B 1 36 ? 2.576 -7.258 0.68 1 93.38 36 GLY B N 1
ATOM 1522 C CA . GLY B 1 36 ? 1.896 -7.719 1.881 1 93.38 36 GLY B CA 1
ATOM 1523 C C . GLY B 1 36 ? 1.769 -9.227 1.952 1 93.38 36 GLY B C 1
ATOM 1524 O O . GLY B 1 36 ? 1.96 -9.922 0.951 1 93.38 36 GLY B O 1
ATOM 1525 N N . ALA B 1 37 ? 1.353 -9.625 3.088 1 92.94 37 ALA B N 1
ATOM 1526 C CA . ALA B 1 37 ? 1.189 -11.055 3.328 1 92.94 37 ALA B CA 1
ATOM 1527 C C . ALA B 1 37 ? -0.035 -11.602 2.596 1 92.94 37 ALA B C 1
ATOM 1529 O O . ALA B 1 37 ? -0.977 -10.852 2.312 1 92.94 37 ALA B O 1
ATOM 1530 N N . THR B 1 38 ? 0.018 -12.875 2.248 1 94.06 38 THR B N 1
ATOM 1531 C CA . THR B 1 38 ? -1.126 -13.594 1.698 1 94.06 38 THR B CA 1
ATOM 1532 C C . THR B 1 38 ? -1.727 -14.531 2.74 1 94.06 38 THR B C 1
ATOM 1534 O O . THR B 1 38 ? -1.455 -14.398 3.936 1 94.06 38 THR B O 1
ATOM 1537 N N . GLU B 1 39 ? -2.639 -15.312 2.262 1 89.38 39 GLU B N 1
ATOM 1538 C CA . GLU B 1 39 ? -3.221 -16.328 3.143 1 89.38 39 GLU B CA 1
ATOM 1539 C C . GLU B 1 39 ? -2.184 -17.375 3.543 1 89.38 39 GLU B C 1
ATOM 1541 O O . GLU B 1 39 ? -2.355 -18.078 4.539 1 89.38 39 GLU B O 1
ATOM 1546 N N . ASP B 1 40 ? -1.165 -17.562 2.723 1 93.44 40 ASP B N 1
ATOM 1547 C CA . ASP B 1 40 ? -0.019 -18.422 3.01 1 93.44 40 ASP B CA 1
ATOM 1548 C C . ASP B 1 40 ? 1.135 -17.625 3.604 1 93.44 40 ASP B C 1
ATOM 1550 O O . ASP B 1 40 ? 1.706 -16.75 2.932 1 93.44 40 ASP B O 1
ATOM 1554 N N . PRO B 1 41 ? 1.524 -17.891 4.859 1 90.75 41 PRO B N 1
ATOM 1555 C CA . PRO B 1 41 ? 2.564 -17.109 5.523 1 90.75 41 PRO B CA 1
ATOM 1556 C C . PRO B 1 41 ? 3.92 -17.203 4.828 1 90.75 41 PRO B C 1
ATOM 1558 O O . PRO B 1 41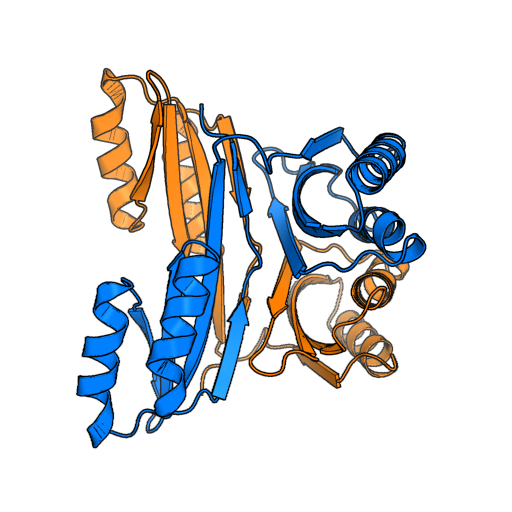 ? 4.812 -16.391 5.082 1 90.75 41 PRO B O 1
ATOM 1561 N N . ASN B 1 42 ? 4.117 -18.125 3.932 1 95.62 42 ASN B N 1
ATOM 1562 C CA . ASN B 1 42 ? 5.383 -18.312 3.23 1 95.62 42 ASN B CA 1
ATOM 1563 C C . ASN B 1 42 ? 5.395 -17.594 1.885 1 95.62 42 ASN B C 1
ATOM 1565 O O . ASN B 1 42 ? 6.383 -17.656 1.153 1 95.62 42 ASN B O 1
ATOM 1569 N N . VAL B 1 43 ? 4.297 -16.922 1.626 1 96.88 43 VAL B N 1
ATOM 1570 C CA . VAL B 1 43 ? 4.148 -16.266 0.331 1 96.88 43 VAL B CA 1
ATOM 1571 C C . VAL B 1 43 ? 3.738 -14.805 0.534 1 96.88 43 VAL B C 1
ATOM 1573 O O . VAL B 1 43 ? 2.855 -14.508 1.342 1 96.88 43 VAL B O 1
ATOM 1576 N N . SER B 1 44 ? 4.387 -13.906 -0.077 1 96.5 44 SER B N 1
ATOM 1577 C CA . SER B 1 44 ? 3.99 -12.5 -0.138 1 96.5 44 SER B CA 1
ATOM 1578 C C . SER B 1 44 ? 3.469 -12.133 -1.523 1 96.5 44 SER B C 1
ATOM 1580 O O . SER B 1 44 ? 3.795 -12.789 -2.512 1 96.5 44 SER B O 1
ATOM 1582 N N . ARG B 1 45 ? 2.65 -11.203 -1.525 1 97.12 45 ARG B N 1
ATOM 1583 C CA . ARG B 1 45 ? 2.16 -10.68 -2.795 1 97.12 45 ARG B CA 1
ATOM 1584 C C . ARG B 1 45 ? 2.66 -9.258 -3.029 1 97.12 45 ARG B C 1
ATOM 1586 O O . ARG B 1 45 ? 2.635 -8.43 -2.119 1 97.12 45 ARG B O 1
ATOM 1593 N N . ILE B 1 46 ? 3.084 -9.031 -4.223 1 97.31 46 ILE B N 1
ATOM 1594 C CA . ILE B 1 46 ? 3.566 -7.711 -4.621 1 97.31 46 ILE B CA 1
ATOM 1595 C C . ILE B 1 46 ? 2.715 -7.172 -5.766 1 97.31 46 ILE B C 1
ATOM 1597 O O . ILE B 1 46 ? 2.281 -7.934 -6.637 1 97.31 46 ILE B O 1
ATOM 1601 N N . THR B 1 47 ? 2.375 -5.973 -5.723 1 97.94 47 THR B N 1
ATOM 1602 C CA . THR B 1 47 ? 1.821 -5.227 -6.848 1 97.94 47 THR B CA 1
ATOM 1603 C C . THR B 1 47 ? 2.74 -4.07 -7.234 1 97.94 47 THR B C 1
ATOM 1605 O O . THR B 1 47 ? 3.148 -3.283 -6.379 1 97.94 47 THR B O 1
ATOM 1608 N N . ILE B 1 48 ? 3.057 -4.004 -8.492 1 97.31 48 ILE B N 1
ATOM 1609 C CA . ILE B 1 48 ? 3.924 -2.926 -8.953 1 97.31 48 ILE B CA 1
ATOM 1610 C C . ILE B 1 48 ? 3.309 -2.254 -10.18 1 97.31 48 ILE B C 1
ATOM 1612 O O . ILE B 1 48 ? 2.705 -2.922 -11.023 1 97.31 48 ILE B O 1
ATOM 1616 N N . ILE B 1 49 ? 3.316 -1.026 -10.172 1 97.06 49 ILE B N 1
ATOM 1617 C CA . ILE B 1 49 ? 2.969 -0.233 -11.344 1 97.06 49 ILE B CA 1
ATOM 1618 C C . ILE B 1 49 ? 4.23 0.388 -11.938 1 97.06 49 ILE B C 1
ATOM 1620 O O . ILE B 1 49 ? 4.941 1.135 -11.258 1 97.06 49 ILE B O 1
ATOM 1624 N N . ILE B 1 50 ? 4.449 0.078 -13.164 1 96.88 50 ILE B N 1
ATOM 1625 C CA . ILE B 1 50 ? 5.672 0.535 -13.812 1 96.88 50 ILE B CA 1
ATOM 1626 C C . ILE B 1 50 ? 5.332 1.233 -15.125 1 96.88 50 ILE B C 1
ATOM 1628 O O . ILE B 1 50 ? 4.219 1.089 -15.641 1 96.88 50 ILE B O 1
ATOM 1632 N N . ASP B 1 51 ? 6.238 2.014 -15.516 1 96.06 51 ASP B N 1
ATOM 1633 C CA . ASP B 1 51 ? 6.164 2.646 -16.828 1 96.06 51 ASP B CA 1
ATOM 1634 C C . ASP B 1 51 ? 7.25 2.107 -17.766 1 96.06 51 ASP B C 1
ATOM 1636 O O . ASP B 1 51 ? 8.445 2.248 -17.484 1 96.06 51 ASP B O 1
ATOM 1640 N N . VAL B 1 52 ? 6.812 1.47 -18.828 1 96.44 52 VAL B N 1
ATOM 1641 C CA . VAL B 1 52 ? 7.762 0.851 -19.75 1 96.44 52 VAL B CA 1
ATOM 1642 C C . VAL B 1 52 ? 7.641 1.491 -21.125 1 96.44 52 VAL B C 1
ATOM 1644 O O . VAL B 1 52 ? 6.641 2.152 -21.422 1 96.44 52 VAL B O 1
ATOM 1647 N N . ALA B 1 53 ? 8.664 1.261 -21.922 1 95.38 53 ALA B N 1
ATOM 1648 C CA . ALA B 1 53 ? 8.727 1.916 -23.219 1 95.38 53 ALA B CA 1
ATOM 1649 C C . ALA B 1 53 ? 7.906 1.156 -24.25 1 95.38 53 ALA B C 1
ATOM 1651 O O . ALA B 1 53 ? 7.488 1.727 -25.266 1 95.38 53 ALA B O 1
ATOM 1652 N N . SER B 1 54 ? 7.672 -0.145 -24.094 1 96.06 54 SER B N 1
ATOM 1653 C CA . SER B 1 54 ? 6.992 -0.959 -25.094 1 96.06 54 SER B CA 1
ATOM 1654 C C . SER B 1 54 ? 6.445 -2.244 -24.484 1 96.06 54 SER B C 1
ATOM 1656 O O . SER B 1 54 ? 6.82 -2.617 -23.375 1 96.06 54 SER B O 1
ATOM 1658 N N . HIS B 1 55 ? 5.625 -2.861 -25.312 1 96.19 55 HIS B N 1
ATOM 1659 C CA . HIS B 1 55 ? 5.113 -4.168 -24.922 1 96.19 55 HIS B CA 1
ATOM 1660 C C . HIS B 1 55 ? 6.234 -5.203 -24.859 1 96.19 55 HIS B C 1
ATOM 1662 O O . HIS B 1 55 ? 6.227 -6.074 -23.984 1 96.19 55 HIS B O 1
ATOM 1668 N N . ASP B 1 56 ? 7.137 -5.082 -25.703 1 97 56 ASP B N 1
ATOM 1669 C CA . ASP B 1 56 ? 8.266 -6 -25.703 1 97 56 ASP B CA 1
ATOM 1670 C C . ASP B 1 56 ? 9.062 -5.898 -24.391 1 97 56 ASP B C 1
ATOM 1672 O O . ASP B 1 56 ? 9.523 -6.91 -23.859 1 97 56 ASP B O 1
ATOM 1676 N N . GLU B 1 57 ? 9.164 -4.719 -23.906 1 96.88 57 GLU B N 1
ATOM 1677 C CA . GLU B 1 57 ? 9.93 -4.508 -22.688 1 96.88 57 GLU B CA 1
ATOM 1678 C C . GLU B 1 57 ? 9.266 -5.195 -21.484 1 96.88 57 GLU B C 1
ATOM 1680 O O . GLU B 1 57 ? 9.938 -5.84 -20.688 1 96.88 57 GLU B O 1
ATOM 1685 N N . VAL B 1 58 ? 7.988 -5.062 -21.359 1 97.31 58 VAL B N 1
ATOM 1686 C CA . VAL B 1 58 ? 7.289 -5.684 -20.25 1 97.31 58 VAL B CA 1
ATOM 1687 C C . VAL B 1 58 ? 7.367 -7.203 -20.375 1 97.31 58 VAL B C 1
ATOM 1689 O O . VAL B 1 58 ? 7.496 -7.91 -19.375 1 97.31 58 VAL B O 1
ATOM 1692 N N . GLU B 1 59 ? 7.316 -7.68 -21.594 1 97.5 59 GLU B N 1
ATOM 1693 C CA . GLU B 1 59 ? 7.441 -9.117 -21.797 1 97.5 59 GLU B CA 1
ATOM 1694 C C . GLU B 1 59 ? 8.805 -9.625 -21.344 1 97.5 59 GLU B C 1
ATOM 1696 O O . GLU B 1 59 ? 8.898 -10.695 -20.719 1 97.5 59 GLU B O 1
ATOM 1701 N N . GLN B 1 60 ? 9.805 -8.891 -21.625 1 97.5 60 GLN B N 1
ATOM 1702 C CA . GLN B 1 60 ? 11.156 -9.25 -21.203 1 97.5 60 GLN B CA 1
ATOM 1703 C C . GLN B 1 60 ? 11.281 -9.227 -19.688 1 97.5 60 GLN B C 1
ATOM 1705 O O . GLN B 1 60 ? 11.906 -10.102 -19.094 1 97.5 60 GLN B O 1
ATOM 1710 N N . ILE B 1 61 ? 10.688 -8.227 -19.078 1 97.69 61 ILE B N 1
ATOM 1711 C CA . ILE B 1 61 ? 10.711 -8.094 -17.625 1 97.69 61 ILE B CA 1
ATOM 1712 C C . ILE B 1 61 ? 10.047 -9.305 -16.984 1 97.69 61 ILE B C 1
ATOM 1714 O O . ILE B 1 61 ? 10.609 -9.922 -16.078 1 97.69 61 ILE B O 1
ATOM 1718 N N . ILE B 1 62 ? 8.891 -9.648 -17.5 1 98.12 62 ILE B N 1
ATOM 1719 C CA . ILE B 1 62 ? 8.141 -10.773 -16.953 1 98.12 62 ILE B CA 1
ATOM 1720 C C . ILE B 1 62 ? 8.938 -12.062 -17.141 1 98.12 62 ILE B C 1
ATOM 1722 O O . ILE B 1 62 ? 9.008 -12.883 -16.219 1 98.12 62 ILE B O 1
ATOM 1726 N N . LYS B 1 63 ? 9.555 -12.211 -18.266 1 97.88 63 LYS B N 1
ATOM 1727 C CA . LYS B 1 63 ? 10.375 -13.391 -18.531 1 97.88 63 LYS B CA 1
ATOM 1728 C C . LYS B 1 63 ? 11.523 -13.492 -17.531 1 97.88 63 LYS B C 1
ATOM 1730 O O . LYS B 1 63 ? 11.781 -14.57 -17 1 97.88 63 LYS B O 1
ATOM 1735 N N . GLN B 1 64 ? 12.219 -12.422 -17.297 1 97.69 64 GLN B N 1
ATOM 1736 C CA . GLN B 1 64 ? 13.344 -12.398 -16.375 1 97.69 64 GLN B CA 1
ATOM 1737 C C . GLN B 1 64 ? 12.875 -12.688 -14.945 1 97.69 64 GLN B C 1
ATOM 1739 O O . GLN B 1 64 ? 13.547 -13.398 -14.195 1 97.69 64 GLN B O 1
ATOM 1744 N N . LEU B 1 65 ? 11.727 -12.141 -14.531 1 97.69 65 LEU B N 1
ATOM 1745 C CA . LEU B 1 65 ? 11.195 -12.344 -13.188 1 97.69 65 LEU B CA 1
ATOM 1746 C C . LEU B 1 65 ? 10.766 -13.789 -12.992 1 97.69 65 LEU B C 1
ATOM 1748 O O . LEU B 1 65 ? 10.969 -14.367 -11.914 1 97.69 65 LEU B O 1
ATOM 1752 N N . ASN B 1 66 ? 10.258 -14.359 -14.062 1 97 66 ASN B N 1
ATOM 1753 C CA . ASN B 1 66 ? 9.812 -15.75 -13.992 1 97 66 ASN B CA 1
ATOM 1754 C C . ASN B 1 66 ? 10.977 -16.703 -13.797 1 97 66 ASN B C 1
ATOM 1756 O O . ASN B 1 66 ? 10.797 -17.828 -13.305 1 97 66 ASN B O 1
ATOM 1760 N N . ARG B 1 67 ? 12.125 -16.281 -14.086 1 96.12 67 ARG B N 1
ATOM 1761 C CA . ARG B 1 67 ? 13.305 -17.141 -13.969 1 96.12 67 ARG B CA 1
ATOM 1762 C C . ARG B 1 67 ? 13.867 -17.094 -12.555 1 96.12 67 ARG B C 1
ATOM 1764 O O . ARG B 1 67 ? 14.719 -17.906 -12.188 1 96.12 67 ARG B O 1
ATOM 1771 N N . GLN B 1 68 ? 13.383 -16.125 -11.797 1 95.81 68 GLN B N 1
ATOM 1772 C CA . GLN B 1 68 ? 13.875 -16.031 -10.422 1 95.81 68 GLN B CA 1
ATOM 1773 C C . GLN B 1 68 ? 13.312 -17.172 -9.57 1 95.81 68 GLN B C 1
ATOM 1775 O O . GLN B 1 68 ? 12.102 -17.422 -9.57 1 95.81 68 GLN B O 1
ATOM 1780 N N . ILE B 1 69 ? 14.078 -17.734 -8.781 1 95.5 69 ILE B N 1
ATOM 1781 C CA . ILE B 1 69 ? 13.75 -18.938 -8.016 1 95.5 69 ILE B CA 1
ATOM 1782 C C . ILE B 1 69 ? 12.625 -18.625 -7.023 1 95.5 69 ILE B C 1
ATOM 1784 O O . ILE B 1 69 ? 11.773 -19.469 -6.758 1 95.5 69 ILE B O 1
ATOM 1788 N N . ASP B 1 70 ? 12.602 -17.422 -6.496 1 96.56 70 ASP B N 1
ATOM 1789 C CA . ASP B 1 70 ? 11.68 -17.078 -5.418 1 96.56 70 ASP B CA 1
ATOM 1790 C C . ASP B 1 70 ? 10.359 -16.531 -5.973 1 96.56 70 ASP B C 1
ATOM 1792 O O . ASP B 1 70 ? 9.461 -16.188 -5.207 1 96.56 70 ASP B O 1
ATOM 1796 N N . VAL B 1 71 ? 10.219 -16.438 -7.324 1 97.88 71 VAL B N 1
ATOM 1797 C CA . VAL B 1 71 ? 8.992 -15.977 -7.957 1 97.88 71 VAL B CA 1
ATOM 1798 C C . VAL B 1 71 ? 8.078 -17.172 -8.25 1 97.88 71 VAL B C 1
ATOM 1800 O O . VAL B 1 71 ? 8.461 -18.078 -8.992 1 97.88 71 VAL B O 1
ATOM 1803 N N . ILE B 1 72 ? 6.988 -17.156 -7.609 1 97.56 72 ILE B N 1
ATOM 1804 C CA . ILE B 1 72 ? 6.02 -18.234 -7.789 1 97.56 72 ILE B CA 1
ATOM 1805 C C . ILE B 1 72 ? 5.191 -17.969 -9.047 1 97.56 72 ILE B C 1
ATOM 1807 O O . ILE B 1 72 ? 4.988 -18.875 -9.859 1 97.56 72 ILE B O 1
ATOM 1811 N N . ARG B 1 73 ? 4.727 -16.688 -9.219 1 96.38 73 ARG B N 1
ATOM 1812 C CA . ARG B 1 73 ? 3.914 -16.312 -10.367 1 96.38 73 ARG B CA 1
ATOM 1813 C C . ARG B 1 73 ? 3.914 -14.805 -10.57 1 96.38 73 ARG B C 1
ATOM 1815 O O . ARG B 1 73 ? 3.889 -14.039 -9.602 1 96.38 73 ARG B O 1
ATOM 1822 N N . ILE B 1 74 ? 3.859 -14.43 -11.828 1 97.44 74 ILE B N 1
ATOM 1823 C CA . ILE B 1 74 ? 3.707 -13.023 -12.188 1 97.44 74 ILE B CA 1
ATOM 1824 C C . ILE B 1 74 ? 2.59 -12.875 -13.219 1 97.44 74 ILE B C 1
ATOM 1826 O O . ILE B 1 74 ? 2.461 -13.695 -14.133 1 97.44 74 ILE B O 1
ATOM 1830 N N . ARG B 1 75 ? 1.853 -11.828 -13.047 1 96.75 75 ARG B N 1
ATOM 1831 C CA . ARG B 1 75 ? 0.766 -11.531 -13.977 1 96.75 75 ARG B CA 1
ATOM 1832 C C . ARG B 1 75 ? 0.732 -10.047 -14.328 1 96.75 75 ARG B C 1
ATOM 1834 O O . ARG B 1 75 ? 0.89 -9.195 -13.453 1 96.75 75 ARG B O 1
ATOM 1841 N N . ASP B 1 76 ? 0.626 -9.805 -15.562 1 97.81 76 ASP B N 1
ATOM 1842 C CA . ASP B 1 76 ? 0.26 -8.477 -16.031 1 97.81 76 ASP B CA 1
ATOM 1843 C C . ASP B 1 76 ? -1.255 -8.336 -16.172 1 97.81 76 ASP B C 1
ATOM 1845 O O . ASP B 1 76 ? -1.858 -8.891 -17.094 1 97.81 76 ASP B O 1
ATOM 1849 N N . ILE B 1 77 ? -1.792 -7.527 -15.266 1 97.06 77 ILE B N 1
ATOM 1850 C CA . ILE B 1 77 ? -3.25 -7.508 -15.242 1 97.06 77 ILE B CA 1
ATOM 1851 C C . ILE B 1 77 ? -3.758 -6.219 -15.883 1 97.06 77 ILE B C 1
ATOM 1853 O O . ILE B 1 77 ? -4.949 -5.91 -15.812 1 97.06 77 ILE B O 1
ATOM 1857 N N . THR B 1 78 ? -2.93 -5.504 -16.516 1 96.56 78 THR B N 1
ATOM 1858 C CA . THR B 1 78 ? -3.201 -4.164 -17.031 1 96.56 78 THR B CA 1
ATOM 1859 C C . THR B 1 78 ? -4.398 -4.184 -17.984 1 96.56 78 THR B C 1
ATOM 1861 O O . THR B 1 78 ? -5.289 -3.332 -17.875 1 96.56 78 THR B O 1
ATOM 1864 N N . ASP B 1 79 ? -4.438 -5.133 -18.828 1 95.44 79 ASP B N 1
ATOM 1865 C CA . ASP B 1 79 ? -5.418 -5.098 -19.906 1 95.44 79 ASP B CA 1
ATOM 1866 C C . ASP B 1 79 ? -6.621 -5.984 -19.594 1 95.44 79 ASP B C 1
ATOM 1868 O O . ASP B 1 79 ? -7.438 -6.266 -20.469 1 95.44 79 ASP B O 1
ATOM 1872 N N . LYS B 1 80 ? -6.777 -6.453 -18.406 1 95.44 80 LYS B N 1
ATOM 1873 C CA . LYS B 1 80 ? -7.926 -7.207 -17.906 1 95.44 80 LYS B CA 1
ATOM 1874 C C . LYS B 1 80 ? -8.758 -6.367 -16.938 1 95.44 80 LYS B C 1
ATOM 1876 O O . LYS B 1 80 ? -8.219 -5.535 -16.219 1 95.44 80 LYS B O 1
ATOM 1881 N N . PRO B 1 81 ? -10.047 -6.598 -17.047 1 95 81 PRO B N 1
ATOM 1882 C CA . PRO B 1 81 ? -10.812 -5.938 -15.984 1 95 81 PRO B CA 1
ATOM 1883 C C . PRO B 1 81 ? -10.273 -6.246 -14.594 1 95 81 PRO B C 1
ATOM 1885 O O . PRO B 1 81 ? -10.094 -7.414 -14.242 1 95 81 PRO B O 1
ATOM 1888 N N . HIS B 1 82 ? -9.922 -5.164 -13.797 1 95.88 82 HIS B N 1
ATOM 1889 C CA . HIS B 1 82 ? -9.312 -5.398 -12.492 1 95.88 82 HIS B CA 1
ATOM 1890 C C . HIS B 1 82 ? -9.656 -4.281 -11.516 1 95.88 82 HIS B C 1
ATOM 1892 O O . HIS B 1 82 ? -10.102 -3.207 -11.922 1 95.88 82 HIS B O 1
ATOM 1898 N N . LEU B 1 83 ? -9.492 -4.637 -10.32 1 95.31 83 LEU B N 1
ATOM 1899 C CA . LEU B 1 83 ? -9.562 -3.664 -9.234 1 95.31 83 LEU B CA 1
ATOM 1900 C C . LEU B 1 83 ? -8.188 -3.053 -8.961 1 9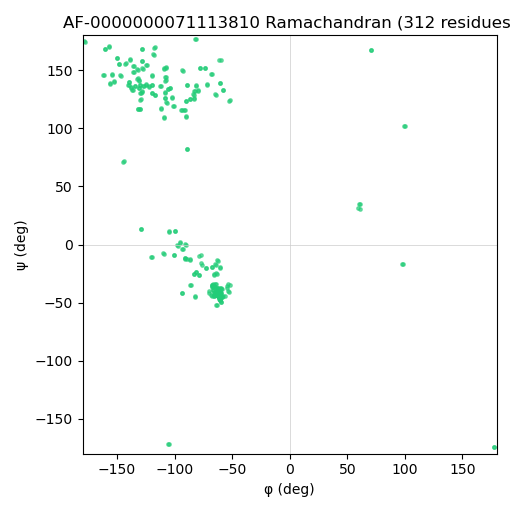5.31 83 LEU B C 1
ATOM 1902 O O . LEU B 1 83 ? -7.18 -3.758 -8.969 1 95.31 83 LEU B O 1
ATOM 1906 N N . GLU B 1 84 ? -8.117 -1.783 -8.758 1 96.81 84 GLU B N 1
ATOM 1907 C CA . GLU B 1 84 ? -6.949 -1.031 -8.305 1 96.81 84 GLU B CA 1
ATOM 1908 C C . GLU B 1 84 ? -7.289 -0.125 -7.129 1 96.81 84 GLU B C 1
ATOM 1910 O O . GLU B 1 84 ? -8.148 0.753 -7.246 1 96.81 84 GLU B O 1
ATOM 1915 N N . ARG B 1 85 ? -6.656 -0.398 -5.961 1 97.31 85 ARG B N 1
ATOM 1916 C CA . ARG B 1 85 ? -6.996 0.35 -4.754 1 97.31 85 ARG B CA 1
ATOM 1917 C C . ARG B 1 85 ? -5.738 0.791 -4.012 1 97.31 85 ARG B C 1
ATOM 1919 O O . ARG B 1 85 ? -4.777 0.027 -3.9 1 97.31 85 ARG B O 1
ATOM 1926 N N . GLU B 1 86 ? -5.715 1.933 -3.578 1 97.44 86 GLU B N 1
ATOM 1927 C CA . GLU B 1 86 ? -4.691 2.455 -2.68 1 97.44 86 GLU B CA 1
ATOM 1928 C C . GLU B 1 86 ? -5.305 3.338 -1.598 1 97.44 86 GLU B C 1
ATOM 1930 O O . GLU B 1 86 ? -6.453 3.77 -1.719 1 97.44 86 GLU B O 1
ATOM 1935 N N . VAL B 1 87 ? -4.633 3.516 -0.577 1 97.25 87 VAL B N 1
ATOM 1936 C CA . VAL B 1 87 ? -4.973 4.512 0.434 1 97.25 87 VAL B CA 1
ATOM 1937 C C . VAL B 1 87 ? -4.039 5.715 0.305 1 97.25 87 VAL B C 1
ATOM 1939 O O . VAL B 1 87 ? -2.828 5.555 0.134 1 97.25 87 VAL B O 1
ATOM 1942 N N . ILE B 1 88 ? -4.617 6.867 0.36 1 97.5 88 ILE B N 1
ATOM 1943 C CA . ILE B 1 88 ? -3.832 8.094 0.427 1 97.5 88 ILE B CA 1
ATOM 1944 C C . ILE B 1 88 ? -4.168 8.852 1.71 1 97.5 88 ILE B C 1
ATOM 1946 O O . ILE B 1 88 ? -5.34 8.961 2.088 1 97.5 88 ILE B O 1
ATOM 1950 N N . LEU B 1 89 ? -3.154 9.219 2.4 1 97.69 89 LEU B N 1
ATOM 1951 C CA . LEU B 1 89 ? -3.252 10.133 3.535 1 97.69 89 LEU B CA 1
ATOM 1952 C C . LEU B 1 89 ? -2.723 11.516 3.17 1 97.69 89 LEU B C 1
ATOM 1954 O O . LEU B 1 89 ? -1.646 11.641 2.584 1 97.69 89 LEU B O 1
ATOM 1958 N N . VAL B 1 90 ? -3.479 12.5 3.533 1 97.5 90 VAL B N 1
ATOM 1959 C CA . VAL B 1 90 ? -3.049 13.859 3.234 1 97.5 90 VAL B CA 1
ATOM 1960 C C . VAL B 1 90 ? -3.182 14.727 4.48 1 97.5 90 VAL B C 1
ATOM 1962 O O . VAL B 1 90 ? -4.281 14.898 5.016 1 97.5 90 VAL B O 1
ATOM 1965 N N . LYS B 1 91 ? -2.053 15.195 4.914 1 96.31 91 LYS B N 1
ATOM 1966 C CA . LYS B 1 91 ? -2.059 16.234 5.945 1 96.31 91 LYS B CA 1
ATOM 1967 C C . LYS B 1 91 ? -2.166 17.625 5.328 1 96.31 91 LYS B C 1
ATOM 1969 O O . LYS B 1 91 ? -1.345 18 4.492 1 96.31 91 LYS B O 1
ATOM 1974 N N . MET B 1 92 ? -3.125 18.297 5.77 1 95.88 92 MET B N 1
ATOM 1975 C CA . MET B 1 92 ? -3.332 19.594 5.145 1 95.88 92 MET B CA 1
ATOM 1976 C C . MET B 1 92 ? -3.602 20.672 6.195 1 95.88 92 MET B C 1
ATOM 1978 O O . MET B 1 92 ? -4.031 20.359 7.309 1 95.88 92 MET B O 1
ATOM 1982 N N . SER B 1 93 ? -3.268 21.891 5.816 1 95.5 93 SER B N 1
ATOM 1983 C CA . SER B 1 93 ? -3.641 23.031 6.641 1 95.5 93 SER B CA 1
ATOM 1984 C C . SER B 1 93 ? -5.156 23.203 6.711 1 95.5 93 SER B C 1
ATOM 1986 O O . SER B 1 93 ? -5.84 23.125 5.688 1 95.5 93 SER B O 1
ATOM 1988 N N . ALA B 1 94 ? -5.578 23.312 7.965 1 94.38 94 ALA B N 1
ATOM 1989 C CA . ALA B 1 94 ? -7.02 23.438 8.156 1 94.38 94 ALA B CA 1
ATOM 1990 C C . ALA B 1 94 ? -7.34 24.375 9.328 1 94.38 94 ALA B C 1
ATOM 1992 O O . ALA B 1 94 ? -7.852 23.922 10.359 1 94.38 94 ALA B O 1
ATOM 1993 N N . PRO B 1 95 ? -7.109 25.672 9.102 1 94.44 95 PRO B N 1
ATOM 1994 C CA . PRO B 1 95 ? -7.578 26.594 10.141 1 94.44 95 PRO B CA 1
ATOM 1995 C C . PRO B 1 95 ? -9.094 26.531 10.344 1 94.44 95 PRO B C 1
ATOM 1997 O O . PRO B 1 95 ? -9.82 26.078 9.461 1 94.44 95 PRO B O 1
ATOM 2000 N N . ALA B 1 96 ? -9.508 26.953 11.453 1 92.69 96 ALA B N 1
ATOM 2001 C CA . ALA B 1 96 ? -10.891 26.781 11.875 1 92.69 96 ALA B CA 1
ATOM 2002 C C . ALA B 1 96 ? -11.852 27.328 10.82 1 92.69 96 ALA B C 1
ATOM 2004 O O . ALA B 1 96 ? -12.883 26.703 10.531 1 92.69 96 ALA B O 1
ATOM 2005 N N . GLU B 1 97 ? -11.516 28.312 10.172 1 94 97 GLU B N 1
ATOM 2006 C CA . GLU B 1 97 ? -12.414 29 9.25 1 94 97 GLU B CA 1
ATOM 2007 C C . GLU B 1 97 ? -12.578 28.219 7.949 1 94 97 GLU B C 1
ATOM 2009 O O . GLU B 1 97 ? -13.523 28.453 7.195 1 94 97 GLU B O 1
ATOM 2014 N N . LYS B 1 98 ? -11.688 27.297 7.68 1 95 98 LYS B N 1
ATOM 2015 C CA . LYS B 1 98 ? -11.727 26.609 6.398 1 95 98 LYS B CA 1
ATOM 2016 C C . LYS B 1 98 ? -12.18 25.156 6.574 1 95 98 LYS B C 1
ATOM 2018 O O . LYS B 1 98 ? -12.414 24.453 5.594 1 95 98 LYS B O 1
ATOM 2023 N N . ARG B 1 99 ? -12.305 24.703 7.73 1 94.56 99 ARG B N 1
ATOM 2024 C CA . ARG B 1 99 ? -12.516 23.297 8.008 1 94.56 99 ARG B CA 1
ATOM 2025 C C . ARG B 1 99 ? -13.836 22.812 7.418 1 94.56 99 ARG B C 1
ATOM 2027 O O . ARG B 1 99 ? -13.891 21.734 6.816 1 94.56 99 ARG B O 1
ATOM 2034 N N . ALA B 1 100 ? -14.812 23.609 7.605 1 95 100 ALA B N 1
ATOM 2035 C CA . ALA B 1 100 ? -16.109 23.203 7.082 1 95 100 ALA B CA 1
ATOM 2036 C C . ALA B 1 100 ? -16.078 23.062 5.562 1 95 100 ALA B C 1
ATOM 2038 O O . ALA B 1 100 ? -16.641 22.125 5.004 1 95 100 ALA B O 1
ATOM 2039 N N . GLU B 1 101 ? -15.484 23.969 4.945 1 96.44 101 GLU B N 1
ATOM 2040 C CA . GLU B 1 101 ? -15.336 23.938 3.494 1 96.44 101 GLU B CA 1
ATOM 2041 C C . GLU B 1 101 ? -14.547 22.719 3.045 1 96.44 101 GLU B C 1
ATOM 2043 O O . GLU B 1 101 ? -14.922 22.047 2.086 1 96.44 101 GLU B O 1
ATOM 2048 N N . ILE B 1 102 ? -13.461 22.422 3.713 1 96.38 102 ILE B N 1
ATOM 2049 C CA . ILE B 1 102 ? -12.625 21.266 3.398 1 96.38 102 ILE B CA 1
ATOM 2050 C C . ILE B 1 102 ? -13.438 19.984 3.525 1 96.38 102 ILE B C 1
ATOM 2052 O O . ILE B 1 102 ? -13.391 19.125 2.645 1 96.38 102 ILE B O 1
ATOM 2056 N N . LEU B 1 103 ? -14.203 19.859 4.562 1 96 103 LEU B N 1
ATOM 2057 C CA . LEU B 1 103 ? -15.016 18.672 4.805 1 96 103 LEU B CA 1
ATOM 2058 C C . LEU B 1 103 ? -16.031 18.484 3.688 1 96 103 LEU B C 1
ATOM 2060 O O . LEU B 1 103 ? -16.281 17.344 3.26 1 96 103 LEU B O 1
ATOM 2064 N N . ALA B 1 104 ? -16.547 19.578 3.24 1 97.06 104 ALA B N 1
ATOM 2065 C CA . ALA B 1 104 ? -17.531 19.5 2.164 1 97.06 104 ALA B CA 1
ATOM 2066 C C . ALA B 1 104 ? -16.891 19.031 0.863 1 97.06 104 ALA B C 1
ATOM 2068 O O . ALA B 1 104 ? -17.484 18.234 0.121 1 97.06 104 ALA B O 1
ATOM 2069 N N . ILE B 1 105 ? -15.703 19.406 0.6 1 96.38 105 ILE B N 1
ATOM 2070 C CA . ILE B 1 105 ? -15.047 19.172 -0.683 1 96.38 105 ILE B CA 1
ATOM 2071 C C . ILE B 1 105 ? -14.547 17.734 -0.743 1 96.38 105 ILE B C 1
ATOM 2073 O O . ILE B 1 105 ? -14.438 17.156 -1.825 1 96.38 105 ILE B O 1
ATOM 2077 N N . ILE B 1 106 ? -14.273 17.125 0.416 1 97.5 106 ILE B N 1
ATOM 2078 C CA . ILE B 1 106 ? -13.695 15.789 0.386 1 97.5 106 ILE B CA 1
ATOM 2079 C C . ILE B 1 106 ? -14.812 14.742 0.423 1 97.5 106 ILE B C 1
ATOM 2081 O O . ILE B 1 106 ? -14.57 13.562 0.164 1 97.5 106 ILE B O 1
ATOM 2085 N N . GLN B 1 107 ? -16.031 15.141 0.707 1 97.19 107 GLN B N 1
ATOM 2086 C CA . GLN B 1 107 ? -17.156 14.242 0.904 1 97.19 107 GLN B CA 1
ATOM 2087 C C . GLN B 1 107 ? -17.438 13.43 -0.356 1 97.19 107 GLN B C 1
ATOM 2089 O O . GLN B 1 107 ? -17.656 12.219 -0.284 1 97.19 107 GLN B O 1
ATOM 2094 N N . PRO B 1 108 ? -17.422 14.047 -1.559 1 97.25 108 PRO B N 1
ATOM 2095 C CA . PRO B 1 108 ? -17.688 13.297 -2.783 1 97.25 108 PRO B CA 1
ATOM 2096 C C . PRO B 1 108 ? -16.688 12.172 -3.023 1 97.25 108 PRO B C 1
ATOM 2098 O O . PRO B 1 108 ? -16.969 11.234 -3.775 1 97.25 108 PRO B O 1
ATOM 2101 N N . PHE B 1 109 ? -15.602 12.305 -2.4 1 97.69 109 PHE B N 1
ATOM 2102 C CA . PHE B 1 109 ? -14.555 11.305 -2.557 1 97.69 109 PHE B CA 1
ATOM 2103 C C . PHE B 1 109 ? -14.664 10.234 -1.477 1 97.69 109 PHE B C 1
ATOM 2105 O O . PHE B 1 109 ? -13.875 9.289 -1.454 1 97.69 109 PHE B O 1
ATOM 2112 N N . ARG B 1 110 ? -15.586 10.398 -0.565 1 96.31 110 ARG B N 1
ATOM 2113 C CA . ARG B 1 110 ? -15.758 9.516 0.58 1 96.31 110 ARG B CA 1
ATOM 2114 C C . ARG B 1 110 ? -14.5 9.469 1.44 1 96.31 110 ARG B C 1
ATOM 2116 O O . ARG B 1 110 ? -14.133 8.414 1.954 1 96.31 110 ARG B O 1
ATOM 2123 N N . ALA B 1 111 ? -13.797 10.609 1.438 1 97.75 111 ALA B N 1
ATOM 2124 C CA . ALA B 1 111 ? -12.641 10.758 2.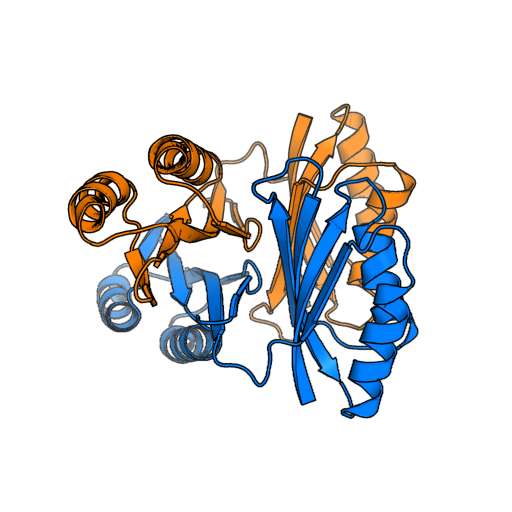311 1 97.75 111 ALA B CA 1
ATOM 2125 C C . ALA B 1 111 ? -13.062 11.039 3.748 1 97.75 111 ALA B C 1
ATOM 2127 O O . ALA B 1 111 ? -14.133 11.602 3.986 1 97.75 111 ALA B O 1
ATOM 2128 N N . THR B 1 112 ? -12.242 10.648 4.668 1 96.31 112 THR B N 1
ATOM 2129 C CA . THR B 1 112 ? -12.555 10.812 6.082 1 96.31 112 THR B CA 1
ATOM 2130 C C . THR B 1 112 ? -11.406 11.508 6.809 1 96.31 112 THR B C 1
ATOM 2132 O O . THR B 1 112 ? -10.25 11.391 6.406 1 96.31 112 THR B O 1
ATOM 2135 N N . VAL B 1 113 ? -11.742 12.219 7.879 1 96.81 113 VAL B N 1
ATOM 2136 C CA . VAL B 1 113 ? -10.719 12.812 8.742 1 96.81 113 VAL B CA 1
ATOM 2137 C C . VAL B 1 113 ? -10.234 11.773 9.75 1 96.81 113 VAL B C 1
ATOM 2139 O O . VAL B 1 113 ? -11.039 11.164 10.461 1 96.81 113 VAL B O 1
ATOM 2142 N N . VAL B 1 114 ? -8.945 11.641 9.82 1 95.81 114 VAL B N 1
ATOM 2143 C CA . VAL B 1 114 ? -8.445 10.57 10.68 1 95.81 114 VAL B CA 1
ATOM 2144 C C . VAL B 1 114 ? -7.555 11.164 11.773 1 95.81 114 VAL B C 1
ATOM 2146 O O . VAL B 1 114 ? -7.145 10.461 12.703 1 95.81 114 VAL B O 1
ATOM 2149 N N . ASP B 1 115 ? -7.199 12.383 11.68 1 95.44 115 ASP B N 1
ATOM 2150 C CA . ASP B 1 115 ? -6.422 13.102 12.688 1 95.44 115 ASP B CA 1
ATOM 2151 C C . ASP B 1 115 ? -6.711 14.602 12.641 1 95.44 115 ASP B C 1
ATOM 2153 O O . ASP B 1 115 ? -6.883 15.172 11.562 1 95.44 115 ASP B O 1
ATOM 2157 N N . VAL B 1 116 ? -6.789 15.195 13.836 1 94.75 116 VAL B N 1
ATOM 2158 C CA . VAL B 1 116 ? -7.066 16.625 13.938 1 94.75 116 VAL B CA 1
ATOM 2159 C C . VAL B 1 116 ? -6.043 17.281 14.859 1 94.75 116 VAL B C 1
ATOM 2161 O O . VAL B 1 116 ? -5.797 16.797 15.969 1 94.75 116 VAL B O 1
ATOM 2164 N N . ALA B 1 117 ? -5.453 18.203 14.352 1 93.69 117 ALA B N 1
ATOM 2165 C CA . ALA B 1 117 ? -4.586 19.094 15.125 1 93.69 117 ALA B CA 1
ATOM 2166 C C . ALA B 1 117 ? -5.109 20.531 15.102 1 93.69 117 ALA B C 1
ATOM 2168 O O . ALA B 1 117 ? -6.078 20.828 14.398 1 93.69 117 ALA B O 1
ATOM 2169 N N . PRO B 1 118 ? -4.582 21.391 15.906 1 92.31 118 PRO B N 1
ATOM 2170 C CA . PRO B 1 118 ? -5.133 22.75 16.016 1 92.31 118 PRO B CA 1
ATOM 2171 C C . PRO B 1 118 ? -5.238 23.469 14.68 1 92.31 118 PRO B C 1
ATOM 2173 O O . PRO B 1 118 ? -6.227 24.156 14.414 1 92.31 118 PRO B O 1
ATOM 2176 N N . SER B 1 119 ? -4.281 23.234 13.789 1 93.62 119 SER B N 1
ATOM 2177 C CA . SER B 1 119 ? -4.312 23.984 12.539 1 93.62 119 SER B CA 1
ATOM 2178 C C . SER B 1 119 ? -4.191 23.062 11.328 1 93.62 119 SER B C 1
ATOM 2180 O O . SER B 1 119 ? -3.838 23.516 10.234 1 93.62 119 SER B O 1
ATOM 2182 N N . SER B 1 120 ? -4.359 21.75 11.57 1 95.25 120 SER B N 1
ATOM 2183 C CA . SER B 1 120 ? -4.23 20.812 10.461 1 95.25 120 SER B CA 1
ATOM 2184 C C . SER B 1 120 ? -5.141 19.609 10.656 1 95.25 120 SER B C 1
ATOM 2186 O O . SER B 1 120 ? -5.59 19.328 11.766 1 95.25 120 SER B O 1
ATOM 2188 N N . ILE B 1 121 ? -5.449 19.047 9.602 1 96.25 121 ILE B N 1
ATOM 2189 C CA . ILE B 1 121 ? -6.184 17.781 9.625 1 96.25 121 ILE B CA 1
ATOM 2190 C C . ILE B 1 121 ? -5.512 16.766 8.695 1 96.25 121 ILE B C 1
ATOM 2192 O O . ILE B 1 121 ? -4.812 17.156 7.758 1 96.25 121 ILE B O 1
ATOM 2196 N N . THR B 1 122 ? -5.621 15.523 9 1 97.25 122 THR B N 1
ATOM 2197 C CA . THR B 1 122 ? -5.227 14.453 8.094 1 97.25 122 THR B CA 1
ATOM 2198 C C . THR B 1 122 ? -6.457 13.734 7.535 1 97.25 122 THR B C 1
ATOM 2200 O O . THR B 1 122 ? -7.328 13.305 8.297 1 97.25 122 THR B O 1
ATOM 2203 N N . ILE B 1 123 ? -6.52 13.664 6.234 1 97.69 123 ILE B N 1
ATOM 2204 C CA . ILE B 1 123 ? -7.648 12.984 5.605 1 97.69 123 ILE B CA 1
ATOM 2205 C C . ILE B 1 123 ? -7.172 11.672 4.984 1 97.69 123 ILE B C 1
ATOM 2207 O O . ILE B 1 123 ? -5.992 11.523 4.652 1 97.69 123 ILE B O 1
ATOM 2211 N N . GLN B 1 124 ? -8.047 10.742 4.918 1 98.12 124 GLN B N 1
ATOM 2212 C CA . GLN B 1 124 ? -7.832 9.43 4.328 1 98.12 124 GLN B CA 1
ATOM 2213 C C . GLN B 1 124 ? -8.828 9.164 3.201 1 98.12 124 GLN B C 1
ATOM 2215 O O . GLN B 1 124 ? -10.016 9.469 3.33 1 98.12 124 GLN B O 1
ATOM 2220 N N . MET B 1 125 ? -8.328 8.656 2.166 1 98.06 125 MET B N 1
ATOM 2221 C CA . MET B 1 125 ? -9.203 8.227 1.078 1 98.06 125 MET B CA 1
ATOM 2222 C C . MET B 1 125 ? -8.719 6.906 0.479 1 98.06 125 MET B C 1
ATOM 2224 O O . MET B 1 125 ? -7.512 6.703 0.315 1 98.06 125 MET B O 1
ATOM 2228 N N . THR B 1 126 ? -9.602 6.004 0.205 1 97.69 126 THR B N 1
ATOM 2229 C CA . THR B 1 126 ? -9.32 4.781 -0.545 1 97.69 126 THR B CA 1
ATOM 2230 C C . THR B 1 126 ? -9.938 4.855 -1.941 1 97.69 126 THR B C 1
ATOM 2232 O O . THR B 1 126 ? -11.102 5.215 -2.096 1 97.69 126 THR B O 1
ATOM 2235 N N . GLY B 1 127 ? -9.195 4.559 -2.91 1 96.31 127 GLY B N 1
ATOM 2236 C CA . GLY B 1 127 ? -9.68 4.57 -4.281 1 96.31 127 GLY B CA 1
ATOM 2237 C C . GLY B 1 127 ? -8.602 4.246 -5.297 1 96.31 127 GLY B C 1
ATOM 2238 O O . GLY B 1 127 ? -7.52 3.779 -4.938 1 96.31 127 GLY B O 1
ATOM 2239 N N . ASN B 1 128 ? -8.938 4.352 -6.555 1 94.62 128 ASN B N 1
ATOM 2240 C CA . ASN B 1 128 ? -7.934 4.16 -7.598 1 94.62 128 ASN B CA 1
ATOM 2241 C C . ASN B 1 128 ? -7.105 5.426 -7.816 1 94.62 128 ASN B C 1
ATOM 2243 O O . ASN B 1 128 ? -7.328 6.441 -7.156 1 94.62 128 ASN B O 1
ATOM 2247 N N . ALA B 1 129 ? -6.152 5.371 -8.664 1 92.44 129 ALA B N 1
ATOM 2248 C CA . ALA B 1 129 ? -5.223 6.473 -8.906 1 92.44 129 ALA B CA 1
ATOM 2249 C C . ALA B 1 129 ? -5.957 7.719 -9.391 1 92.44 129 ALA B C 1
ATOM 2251 O O . ALA B 1 129 ? -5.641 8.836 -8.969 1 92.44 129 ALA B O 1
ATOM 2252 N N . GLU B 1 130 ? -6.918 7.508 -10.25 1 94.56 130 GLU B N 1
ATOM 2253 C CA . GLU B 1 130 ? -7.668 8.641 -10.789 1 94.56 130 GLU B CA 1
ATOM 2254 C C . GLU B 1 130 ? -8.398 9.391 -9.688 1 94.56 130 GLU B C 1
ATOM 2256 O O . GLU B 1 130 ? -8.367 10.625 -9.641 1 94.56 130 GLU B O 1
ATOM 2261 N N . LYS B 1 131 ? -9.031 8.641 -8.859 1 96.69 131 LYS B N 1
ATOM 2262 C CA . LYS B 1 131 ? -9.75 9.242 -7.742 1 96.69 131 LYS B CA 1
ATOM 2263 C C . LYS B 1 131 ? -8.797 9.984 -6.809 1 96.69 131 LYS B C 1
ATOM 2265 O O . LYS B 1 131 ? -9.109 11.078 -6.336 1 96.69 131 LYS B O 1
ATOM 2270 N N . SER B 1 132 ? -7.695 9.414 -6.496 1 96.44 132 SER B N 1
ATOM 2271 C CA . SER B 1 132 ? -6.699 10.039 -5.633 1 96.44 132 SER B CA 1
ATOM 2272 C C . SER B 1 132 ? -6.211 11.359 -6.223 1 96.44 132 SER B C 1
ATOM 2274 O O . SER B 1 132 ? -6.113 12.359 -5.512 1 96.44 132 SER B O 1
ATOM 2276 N N . GLU B 1 133 ? -5.938 11.328 -7.543 1 95.81 133 GLU B N 1
ATOM 2277 C CA . GLU B 1 133 ? -5.457 12.547 -8.195 1 95.81 133 GLU B CA 1
ATOM 2278 C C . GLU B 1 133 ? -6.535 13.625 -8.211 1 95.81 133 GLU B C 1
ATOM 2280 O O . GLU B 1 133 ? -6.234 14.812 -8.055 1 95.81 133 GLU B O 1
ATOM 2285 N N . ALA B 1 134 ? -7.746 13.219 -8.445 1 97.75 134 ALA B N 1
ATOM 2286 C CA . ALA B 1 134 ? -8.867 14.156 -8.438 1 97.75 134 ALA B CA 1
ATOM 2287 C C . ALA B 1 134 ? -9.016 14.82 -7.066 1 97.75 134 ALA B C 1
ATOM 2289 O O . ALA B 1 134 ? -9.227 16.031 -6.977 1 97.75 134 ALA B O 1
ATOM 2290 N N . LEU B 1 135 ? -8.891 14.023 -6.051 1 97.88 135 LEU B N 1
ATOM 2291 C CA . LEU B 1 135 ? -8.945 14.555 -4.695 1 97.88 135 LEU B CA 1
ATOM 2292 C C . LEU B 1 135 ? -7.848 15.586 -4.469 1 97.88 135 LEU B C 1
ATOM 2294 O O . LEU B 1 135 ? -8.109 16.688 -3.967 1 97.88 135 LEU B O 1
ATOM 2298 N N . LEU B 1 136 ? -6.625 15.211 -4.828 1 96.94 136 LEU B N 1
ATOM 2299 C CA . LEU B 1 136 ? -5.48 16.078 -4.609 1 96.94 136 LEU B CA 1
ATOM 2300 C C . LEU B 1 136 ? -5.664 17.406 -5.348 1 96.94 136 LEU B C 1
ATOM 2302 O O . LEU B 1 136 ? -5.293 18.469 -4.836 1 96.94 136 LEU B O 1
ATOM 2306 N N . ARG B 1 137 ? -6.215 17.312 -6.496 1 96.69 137 ARG B N 1
ATOM 2307 C CA . ARG B 1 137 ? -6.453 18.516 -7.289 1 96.69 137 ARG B CA 1
ATOM 2308 C C . ARG B 1 137 ? -7.41 19.453 -6.574 1 96.69 137 ARG B C 1
ATOM 2310 O O . ARG B 1 137 ? -7.191 20.672 -6.551 1 96.69 137 ARG B O 1
ATOM 2317 N N . VAL B 1 138 ? -8.398 18.922 -5.941 1 96.44 138 VAL B N 1
ATOM 2318 C CA . VAL B 1 138 ? -9.445 19.766 -5.371 1 96.44 138 VAL B CA 1
ATOM 2319 C C . VAL B 1 138 ? -8.984 20.328 -4.027 1 96.44 138 VAL B C 1
ATOM 2321 O O . VAL B 1 138 ? -9.398 21.406 -3.623 1 96.44 138 VAL B O 1
ATOM 2324 N N . ILE B 1 139 ? -8.055 19.656 -3.395 1 96.44 139 ILE B N 1
ATOM 2325 C CA . ILE B 1 139 ? -7.695 20.109 -2.059 1 96.44 139 ILE B CA 1
ATOM 2326 C C . ILE B 1 139 ? -6.402 20.922 -2.121 1 96.44 139 ILE B C 1
ATOM 2328 O O . ILE B 1 139 ? -6.02 21.562 -1.142 1 96.44 139 ILE B O 1
ATOM 2332 N N . ARG B 1 140 ? -5.754 20.953 -3.186 1 95.44 140 ARG B N 1
ATOM 2333 C CA . ARG B 1 140 ? -4.469 21.625 -3.363 1 95.44 140 ARG B CA 1
ATOM 2334 C C . ARG B 1 140 ? -4.539 23.078 -2.912 1 95.44 140 ARG B C 1
ATOM 2336 O O . ARG B 1 140 ? -3.633 23.578 -2.238 1 95.44 140 ARG B O 1
ATOM 2343 N N . PRO B 1 141 ? -5.629 23.797 -3.203 1 94.81 141 PRO B N 1
ATOM 2344 C CA . PRO B 1 141 ? -5.699 25.203 -2.848 1 94.81 141 PRO B CA 1
ATOM 2345 C C . PRO B 1 141 ? -5.664 25.438 -1.338 1 94.81 141 PRO B C 1
ATOM 2347 O O . PRO B 1 141 ? -5.402 26.562 -0.888 1 94.81 141 PRO B O 1
ATOM 2350 N N . TYR B 1 142 ? -5.918 24.469 -0.545 1 94.25 142 TYR B N 1
ATOM 2351 C CA . TYR B 1 142 ? -6.016 24.641 0.9 1 94.25 142 TYR B CA 1
ATOM 2352 C C . TYR B 1 142 ? -4.66 24.422 1.564 1 94.25 142 TYR B C 1
ATOM 2354 O O . TYR B 1 142 ? -4.484 24.75 2.742 1 94.25 142 TYR B O 1
ATOM 2362 N N . GLY B 1 143 ? -3.686 23.891 0.823 1 94.12 143 GLY B N 1
ATOM 2363 C CA . GLY B 1 143 ? -2.344 23.734 1.36 1 94.12 143 GLY B CA 1
ATOM 2364 C C . GLY B 1 143 ? -2.055 22.312 1.83 1 94.12 143 GLY B C 1
ATOM 2365 O O . GLY B 1 143 ? -2.42 21.938 2.945 1 94.12 143 GLY B O 1
ATOM 2366 N N . ILE B 1 144 ? -1.39 21.594 1.118 1 95.38 144 ILE B N 1
ATOM 2367 C CA . ILE B 1 144 ? -0.979 20.234 1.433 1 95.38 144 ILE B CA 1
ATOM 2368 C C . ILE B 1 144 ? 0.372 20.25 2.145 1 95.38 144 ILE B C 1
ATOM 2370 O O . ILE B 1 144 ? 1.344 20.812 1.632 1 95.38 144 ILE B O 1
ATOM 2374 N N . ARG B 1 145 ? 0.336 19.656 3.297 1 93.88 145 ARG B N 1
ATOM 2375 C CA . ARG B 1 145 ? 1.563 19.641 4.086 1 93.88 145 ARG B CA 1
ATOM 2376 C C . ARG B 1 145 ? 2.363 18.359 3.832 1 93.88 145 ARG B C 1
ATOM 2378 O O . ARG B 1 145 ? 3.596 18.391 3.811 1 93.88 145 ARG B O 1
ATOM 2385 N N . ASN B 1 146 ? 1.648 17.281 3.758 1 94.38 146 ASN B N 1
ATOM 2386 C CA . ASN B 1 146 ? 2.295 15.984 3.568 1 94.38 146 ASN B CA 1
ATOM 2387 C C . ASN B 1 146 ? 1.363 14.984 2.891 1 94.38 146 ASN B C 1
ATOM 2389 O O . ASN B 1 146 ? 0.144 15.055 3.055 1 94.38 146 ASN B O 1
ATOM 2393 N N . ILE B 1 147 ? 1.9 14.117 2.09 1 96.56 147 ILE B N 1
ATOM 2394 C CA . ILE B 1 147 ? 1.149 13.055 1.426 1 96.56 147 ILE B CA 1
ATOM 2395 C C . ILE B 1 147 ? 1.83 11.711 1.671 1 96.56 147 ILE B C 1
ATOM 2397 O O . ILE B 1 147 ? 3.055 11.602 1.578 1 96.56 147 ILE B O 1
ATOM 2401 N N . ALA B 1 148 ? 1.097 10.75 2.059 1 96.25 148 ALA B N 1
ATOM 2402 C CA . ALA B 1 148 ? 1.539 9.359 2.143 1 96.25 148 ALA B CA 1
ATOM 2403 C C . ALA B 1 148 ? 0.592 8.438 1.38 1 96.25 148 ALA B C 1
ATOM 2405 O O . ALA B 1 148 ? -0.63 8.555 1.496 1 96.25 148 ALA B O 1
ATOM 2406 N N . ARG B 1 149 ? 1.165 7.512 0.628 1 96.19 149 ARG B N 1
ATOM 2407 C CA . ARG B 1 149 ? 0.387 6.578 -0.181 1 96.19 149 ARG B CA 1
ATOM 2408 C C . ARG B 1 149 ? 0.873 5.148 0.015 1 96.19 149 ARG B C 1
ATOM 2410 O O . ARG B 1 149 ? 2.076 4.902 0.124 1 96.19 149 ARG B O 1
ATOM 2417 N N . THR B 1 150 ? 0.039 4.184 0.025 1 95.44 150 THR B N 1
ATOM 2418 C CA . THR B 1 150 ? 0.404 2.779 0.182 1 95.44 150 THR B CA 1
ATOM 2419 C C . THR B 1 150 ? 0.93 2.207 -1.132 1 95.44 150 THR B C 1
ATOM 2421 O O . THR B 1 150 ? 1.556 1.146 -1.146 1 95.44 150 THR B O 1
ATOM 2424 N N . GLY B 1 151 ? 0.833 2.855 -2.178 1 92.75 151 GLY B N 1
ATOM 2425 C CA . GLY B 1 151 ? 0.869 2.143 -3.445 1 92.75 151 GLY B CA 1
ATOM 2426 C C . GLY B 1 151 ? -0.38 1.321 -3.703 1 92.75 151 GLY B C 1
ATOM 2427 O O . GLY B 1 151 ? -1.143 1.033 -2.777 1 92.75 151 GLY B O 1
ATOM 2428 N N . ALA B 1 152 ? -0.54 0.88 -4.871 1 95.94 152 ALA B N 1
ATOM 2429 C CA . ALA B 1 152 ? -1.79 0.236 -5.266 1 95.94 152 ALA B CA 1
ATOM 2430 C C . ALA B 1 152 ? -1.709 -1.276 -5.082 1 95.94 152 ALA B C 1
ATOM 2432 O O . ALA B 1 152 ? -0.62 -1.854 -5.105 1 95.94 152 ALA B O 1
ATOM 2433 N N . THR B 1 153 ? -2.801 -1.882 -4.805 1 96.88 153 THR B N 1
ATOM 2434 C CA . THR B 1 153 ? -3.01 -3.32 -4.918 1 96.88 153 THR B CA 1
ATOM 2435 C C . THR B 1 153 ? -4.262 -3.623 -5.734 1 96.88 153 THR B C 1
ATOM 2437 O O . THR B 1 153 ? -4.969 -2.705 -6.164 1 96.88 153 THR B O 1
ATOM 2440 N N . GLY B 1 154 ? -4.406 -4.93 -6.102 1 94.69 154 GLY B N 1
ATOM 2441 C CA . GLY B 1 154 ? -5.59 -5.203 -6.902 1 94.69 154 GLY B CA 1
ATOM 2442 C C . GLY B 1 154 ? -5.734 -6.668 -7.273 1 94.69 154 GLY B C 1
ATOM 2443 O O . GLY B 1 154 ? -4.863 -7.48 -6.953 1 94.69 154 GLY B O 1
ATOM 2444 N N . PHE B 1 155 ? -6.895 -6.938 -7.922 1 91.62 155 PHE B N 1
ATOM 2445 C CA . PHE B 1 155 ? -7.273 -8.234 -8.469 1 91.62 155 PHE B CA 1
ATOM 2446 C C . PHE B 1 155 ? -7.871 -8.078 -9.867 1 91.62 155 PHE B C 1
ATOM 2448 O O . PHE B 1 155 ? -8.516 -7.074 -10.164 1 91.62 155 PHE B O 1
ATOM 2455 N N . THR B 1 156 ? -7.586 -9.141 -10.57 1 92.75 156 THR B N 1
ATOM 2456 C CA . THR B 1 156 ? -8.453 -9.258 -11.734 1 92.75 156 THR B CA 1
ATOM 2457 C C . THR B 1 156 ? -9.891 -9.57 -11.312 1 92.75 156 THR B C 1
ATOM 2459 O O . THR B 1 156 ? -10.109 -10.211 -10.281 1 92.75 156 THR B O 1
ATOM 2462 N N . ARG B 1 157 ? -10.828 -9.07 -12.07 1 89.31 157 ARG B N 1
ATOM 2463 C CA . ARG B 1 157 ? -12.227 -9.367 -11.812 1 89.31 157 ARG B CA 1
ATOM 2464 C C . ARG B 1 157 ? -12.617 -10.727 -12.383 1 89.31 157 ARG B C 1
ATOM 2466 O O . ARG B 1 157 ? -12.055 -11.172 -13.383 1 89.31 157 ARG B O 1
ATOM 2473 N N . ASP B 1 158 ? -13.359 -11.477 -11.609 1 76.88 158 ASP B N 1
ATOM 2474 C CA . ASP B 1 158 ? -13.844 -12.766 -12.094 1 76.88 158 ASP B CA 1
ATOM 2475 C C . ASP B 1 158 ? -15.148 -12.609 -12.867 1 76.88 158 ASP B C 1
ATOM 2477 O O . ASP B 1 158 ? -15.953 -11.719 -12.562 1 76.88 158 ASP B O 1
#

Solvent-accessible surface area (backbone atoms only — not comparable to full-atom values): 16096 Å² total; per-residue (Å²): 85,80,39,40,34,39,32,38,28,47,59,50,58,40,44,65,32,56,57,42,37,60,39,31,77,67,60,37,40,71,62,22,31,7,25,17,63,38,90,47,85,59,31,26,34,38,23,36,31,31,46,38,93,43,72,66,53,53,52,51,50,51,54,58,49,61,68,36,87,54,40,76,47,76,43,77,47,60,90,43,67,54,51,56,39,28,40,38,37,38,31,25,52,31,45,78,89,44,39,65,59,51,55,60,70,37,47,89,61,65,38,44,79,78,45,75,40,88,52,28,35,27,35,37,33,68,38,34,71,67,55,51,51,54,50,49,62,71,48,47,88,57,39,72,74,45,49,36,26,7,14,39,24,62,44,73,64,117,84,80,41,39,36,38,33,37,27,49,58,53,59,42,42,66,33,57,56,42,39,59,40,30,79,68,59,37,42,71,62,22,32,8,25,17,64,37,91,49,85,60,31,27,35,36,21,38,30,33,45,37,93,44,72,66,53,54,52,51,51,51,54,57,48,62,67,36,87,53,40,76,46,76,43,77,48,60,93,44,67,55,49,55,39,28,40,40,36,38,33,26,53,31,45,80,89,44,39,65,60,51,55,61,67,35,44,87,61,66,39,43,79,79,45,76,42,90,51,28,35,26,35,36,34,68,38,34,70,68,55,51,52,53,50,50,63,70,48,46,88,58,39,72,73,44,52,36,26,8,14,41,23,64,44,73,63,118

Nearest PDB structures (foldseek):
  2pc6-assembly1_A  TM=9.614E-01  e=5.541E-16  Nitrosomonas europaea ATCC 19718
  6vz8-assembly1_S  TM=9.675E-01  e=6.214E-16  Arabidopsis thaliana
  6vz8-assembly1_R  TM=9.613E-01  e=9.826E-16  Arabidopsis thaliana
  2pc6-assembly2_D  TM=9.473E-01  e=1.743E-15  Nitrosomonas europaea ATCC 19718
  2fgc-assembly1_A-2  TM=9.018E-01  e=3.056E-14  Thermotoga maritima MSB8

Foldseek 3Di:
DKWKKKFKFFDDPPGVVVLVVLCVVVVKDWPFKAWDADPDNRIIMMITIIDDDDPVVVVVSLVVNVPDPGTPDMDTCPVFAKAKKKKKKWKFFAAPVCPVVLVVLCVVQVKDWDDDDNGITIIMGMGHPVSVVVNCVRCVVRGTDDMDMNGIDMDGDD/DKWKKKFKFFDDPPGVVVLVVLCVVVVKDWPFKAWDADPDNRIIMMITIIDDDDPVVVVVSLVVNVPDPGTPDMDTCPVFAKAKKKKKKWKFFAAPVCPVVLVVLCVVQVKDWDDDDNGITIIMGMGHPVSVVVNCVRCVVRGTDDMDMNGIDMDGDD

Sequence (316 aa):
MRRMLTAKLQNRSGVLNRFTGVLSRRQVNIESISVGATEDPNVSRITIIIDVASHDEVEQIIKQLNRQIDVIRIRDITDKPHLEREVILVKMSAPAEKRAEILAIIQPFRATVVDVAPSSITIQMTGNAEKSEALLRVIRPYGIRNIARTGATGFTRDMRRMLTAKLQNRSGVLNRFTGVLSRRQVNIESISVGATEDPNVSRITIIIDVASHDEVEQIIKQLNRQIDVIRIRDITDKPHLEREVILVKMSAPAEKRAEILAIIQPFRATVVDVAPSSITIQMTGNAEKSEALLRVIRPYGIRNIARTGATGFTRD